Protein AF-A0A1X7AF45-F1 (afdb_monomer_lite)

InterPro domains:
  IPR018994 Protein of unknown function DUF2002 [PF09400] (12-115)

Radius of gyration: 30.21 Å; chains: 1; bounding box: 49×92×84 Å

Secondary structure (DSSP, 8-state):
--HHHHHHHHHHTTPEEEEE-SSEEEEESSTTSPP-EEEESS--SGGGSEEE-GGGTTTHHHHTTSTTEEEP-S--EE-GGGTTSPEEE-TTS-EEEE-EEEEE-SHHHHHHHHHHHHS----TT--------------PPP------------------------------------------------------

Organism: NCBI:txid1960125

Foldseek 3Di:
DALVVLVVLCVVVVWDFADDDPFWTFTDNDNPDFGQKIAGNPDPDLFFRIWGACVCVVCVVVLVVQPQKHFHDPDDFDACRPVRHDWDADPVRDTTGGTGGIGGRDSVSVVVNVVSVPDDPPPPDPPVPPPPPDPDPDDDDDDDDDDDDDDDDDDDDDDDDDDDDDDDDDDDDDDDDDDDDDDDDDDDDDDDDDDD

Sequence (196 aa):
MKYGEIELALGQEGLFELSRTKKAIGYGFSKDGAVSLYINTETRSDKNTLILHPRFESVKARLLSIDGIIPGTAPQRFSSNYGQFPKGETPAGKENYFGLPFGVEHRAALDDLLDILSTPTSESQSRPVKPTKKAAVNVEPPITPQTRQSITSSVEFSPQTSVQESSSVQTPASKGFVVAVGVVCTLAAVLVMNWL

pLDDT: mean 74.51, std 21.4, range [39.38, 97.69]

Structure (mmCIF, N/CA/C/O backbone):
data_AF-A0A1X7AF45-F1
#
_entry.id   AF-A0A1X7AF45-F1
#
loop_
_atom_site.group_PDB
_atom_site.id
_atom_site.type_symbol
_atom_site.label_atom_id
_atom_site.label_alt_id
_atom_site.label_comp_id
_atom_site.label_asym_id
_atom_site.label_entity_id
_atom_site.label_seq_id
_atom_site.pdbx_PDB_ins_code
_atom_site.Cartn_x
_atom_site.Cartn_y
_atom_site.Cartn_z
_atom_site.occupancy
_atom_site.B_iso_or_equiv
_atom_site.auth_seq_id
_atom_site.auth_comp_id
_atom_site.auth_asym_id
_atom_site.auth_atom_id
_atom_site.pdbx_PDB_model_num
ATOM 1 N N . MET A 1 1 ? -8.808 -5.698 -7.074 1.00 89.19 1 MET A N 1
ATOM 2 C CA . MET A 1 1 ? -9.119 -4.252 -7.123 1.00 89.19 1 MET A CA 1
ATOM 3 C C . MET A 1 1 ? -8.141 -3.503 -8.010 1.00 89.19 1 MET A C 1
ATOM 5 O O . MET A 1 1 ? -6.941 -3.771 -7.971 1.00 89.19 1 MET A O 1
ATOM 9 N N . LYS A 1 2 ? -8.646 -2.543 -8.790 1.00 90.38 2 LYS A N 1
ATOM 10 C CA . LYS A 1 2 ? -7.809 -1.637 -9.599 1.00 90.38 2 LYS A CA 1
ATOM 11 C C . LYS A 1 2 ? -7.232 -0.515 -8.732 1.00 90.38 2 LYS A C 1
ATOM 13 O O . LYS A 1 2 ? -7.807 -0.166 -7.705 1.00 90.38 2 LYS A O 1
ATOM 18 N N . TYR A 1 3 ? -6.137 0.108 -9.178 1.00 89.94 3 TYR A N 1
ATOM 19 C CA . TYR A 1 3 ? -5.462 1.158 -8.400 1.00 89.94 3 TYR A CA 1
ATOM 20 C C . TYR A 1 3 ? -6.396 2.320 -8.011 1.00 89.94 3 TYR A C 1
ATOM 22 O O . TYR A 1 3 ? -6.324 2.786 -6.882 1.00 89.94 3 TYR A O 1
ATOM 30 N N . GLY A 1 4 ? -7.301 2.748 -8.903 1.00 92.44 4 GLY A N 1
ATOM 31 C CA . GLY A 1 4 ? -8.219 3.862 -8.628 1.00 92.44 4 GLY A CA 1
ATOM 32 C C . GLY A 1 4 ? -9.249 3.551 -7.538 1.00 92.44 4 GLY A C 1
ATOM 33 O O . GLY A 1 4 ? -9.644 4.440 -6.793 1.00 92.44 4 GLY A O 1
ATOM 34 N N . GLU A 1 5 ? -9.645 2.283 -7.401 1.00 93.81 5 GLU A N 1
ATOM 35 C CA . GLU A 1 5 ? -10.537 1.839 -6.323 1.00 93.81 5 GLU A CA 1
ATOM 36 C C . GLU A 1 5 ? -9.802 1.843 -4.982 1.00 93.81 5 GLU A C 1
ATOM 38 O O . GLU A 1 5 ? -10.366 2.268 -3.979 1.00 93.81 5 GLU A O 1
ATOM 43 N N . ILE A 1 6 ? -8.535 1.411 -4.975 1.00 95.19 6 ILE A N 1
ATOM 44 C CA . ILE A 1 6 ? -7.683 1.423 -3.781 1.00 95.19 6 ILE A CA 1
ATOM 45 C C . ILE A 1 6 ? -7.402 2.868 -3.355 1.00 95.19 6 ILE A C 1
ATOM 47 O O . ILE A 1 6 ? -7.567 3.194 -2.191 1.00 95.19 6 ILE A O 1
ATOM 51 N N . GLU A 1 7 ? -7.035 3.756 -4.279 1.00 95.56 7 GLU A N 1
ATOM 52 C CA . GLU A 1 7 ? -6.795 5.180 -3.997 1.00 95.56 7 GLU A CA 1
ATOM 53 C C . GLU A 1 7 ? -8.014 5.857 -3.355 1.00 95.56 7 GLU A C 1
ATOM 55 O O . GLU A 1 7 ? -7.877 6.525 -2.328 1.00 95.56 7 GLU A O 1
ATOM 60 N N . LEU A 1 8 ? -9.211 5.635 -3.912 1.00 95.88 8 LEU A N 1
ATOM 61 C CA . LEU A 1 8 ? -10.456 6.151 -3.342 1.00 9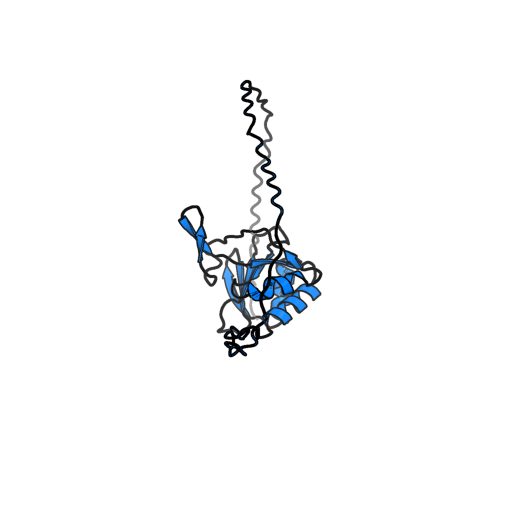5.88 8 LEU A CA 1
ATOM 62 C C . LEU A 1 8 ? -10.708 5.592 -1.936 1.00 95.88 8 LEU A C 1
ATOM 64 O O . LEU A 1 8 ? -11.049 6.338 -1.019 1.00 95.88 8 LEU A O 1
ATOM 68 N N . ALA A 1 9 ? -10.518 4.285 -1.774 1.00 95.94 9 ALA A N 1
ATOM 69 C CA . ALA A 1 9 ? -10.689 3.574 -0.520 1.00 95.94 9 ALA A CA 1
ATOM 70 C C . ALA A 1 9 ? -9.750 4.087 0.585 1.00 95.94 9 ALA A C 1
ATOM 72 O O . ALA A 1 9 ? -10.203 4.398 1.683 1.00 95.94 9 ALA A O 1
ATOM 73 N N . LEU A 1 10 ? -8.459 4.266 0.292 1.00 95.88 10 LEU A N 1
ATOM 74 C CA . LEU A 1 10 ? -7.493 4.792 1.261 1.00 95.88 10 LEU A CA 1
ATOM 75 C C . LEU A 1 10 ? -7.849 6.208 1.729 1.00 95.88 10 LEU A C 1
ATOM 77 O O . LEU A 1 10 ? -7.690 6.521 2.908 1.00 95.88 10 LEU A O 1
ATOM 81 N N . GLY A 1 11 ? -8.350 7.053 0.822 1.00 93.81 11 GLY A N 1
ATOM 82 C CA . GLY A 1 11 ? -8.816 8.395 1.173 1.00 93.81 11 GLY A CA 1
ATOM 83 C C . GLY A 1 11 ? -10.033 8.379 2.104 1.00 93.81 11 GLY A C 1
ATOM 84 O O . GLY A 1 11 ? -10.131 9.222 2.993 1.00 93.81 11 GLY A O 1
ATOM 85 N N . GLN A 1 12 ? -10.935 7.406 1.941 1.00 94.88 12 GLN A N 1
ATOM 86 C CA . GLN A 1 12 ? -12.089 7.211 2.829 1.00 94.88 12 GLN A CA 1
ATOM 87 C C . GLN A 1 12 ? -11.680 6.711 4.221 1.00 94.88 12 GLN A C 1
ATOM 89 O O . GLN A 1 12 ? -12.255 7.164 5.206 1.00 94.88 12 GLN A O 1
ATOM 94 N N . GLU A 1 13 ? -10.651 5.862 4.308 1.00 93.94 13 GLU A N 1
ATOM 95 C CA . GLU A 1 13 ? -10.079 5.389 5.583 1.00 93.94 13 GLU A CA 1
ATOM 96 C C . GLU A 1 13 ? -9.213 6.442 6.297 1.00 93.94 13 GLU A C 1
ATOM 98 O O . GLU A 1 13 ? -8.591 6.169 7.323 1.00 93.94 13 GLU A O 1
ATOM 103 N N . GLY A 1 14 ? -9.140 7.664 5.760 1.00 93.50 14 GLY A N 1
ATOM 104 C CA . GLY A 1 14 ? -8.408 8.766 6.378 1.00 93.50 14 GLY A CA 1
ATOM 105 C C . GLY A 1 14 ? -6.888 8.672 6.240 1.00 93.50 14 GLY A C 1
ATOM 106 O O . GLY A 1 14 ? -6.175 9.383 6.950 1.00 93.50 14 GLY A O 1
ATOM 107 N N . LEU A 1 15 ? -6.367 7.839 5.330 1.00 96.25 15 LEU A N 1
ATOM 108 C CA . LEU A 1 15 ? -4.947 7.873 4.989 1.00 96.25 15 LEU A CA 1
ATOM 109 C C . LEU A 1 15 ? -4.641 9.120 4.155 1.00 96.25 15 LEU A C 1
ATOM 111 O O . LEU A 1 15 ? -5.381 9.505 3.249 1.00 96.25 15 LEU A O 1
ATOM 115 N N . PHE A 1 16 ? -3.496 9.731 4.436 1.00 96.62 16 PHE A N 1
ATOM 116 C CA . PHE A 1 16 ? -3.034 10.932 3.757 1.00 96.62 16 PHE A CA 1
ATOM 117 C C . PHE A 1 16 ? -2.072 10.569 2.635 1.00 96.62 16 PHE A C 1
ATOM 119 O O . PHE A 1 16 ? -1.136 9.795 2.838 1.00 96.62 16 PHE A O 1
ATOM 126 N N . GLU A 1 17 ? -2.275 11.160 1.462 1.00 96.88 17 GLU A N 1
ATOM 127 C CA . GLU A 1 17 ? -1.285 11.141 0.392 1.00 96.88 17 GLU A CA 1
ATOM 128 C C . GLU A 1 17 ? -0.089 12.012 0.793 1.00 96.88 17 GLU A C 1
ATOM 130 O O . GLU A 1 17 ? -0.229 13.209 1.033 1.00 96.88 17 GLU A O 1
ATOM 135 N N . LEU A 1 18 ? 1.093 11.402 0.860 1.00 95.62 18 LEU A N 1
ATOM 136 C CA . LEU A 1 18 ? 2.335 12.058 1.280 1.00 95.62 18 LEU A CA 1
ATOM 137 C C . LEU A 1 18 ? 3.315 12.258 0.123 1.00 95.62 18 LEU A C 1
ATOM 139 O O . LEU A 1 18 ? 4.233 13.070 0.203 1.00 95.62 18 LEU A O 1
ATOM 143 N N . SER A 1 19 ? 3.170 11.479 -0.949 1.00 94.50 19 SER A N 1
ATOM 144 C CA . SER A 1 19 ? 3.998 11.617 -2.144 1.00 94.50 19 SER A CA 1
ATOM 145 C C . SER A 1 19 ? 3.269 11.088 -3.369 1.00 94.50 19 SER A C 1
ATOM 147 O O . SER A 1 19 ? 2.563 10.086 -3.292 1.00 94.50 19 SER A O 1
ATOM 149 N N . ARG A 1 20 ? 3.489 11.720 -4.522 1.00 94.75 20 ARG A N 1
ATOM 150 C CA . ARG A 1 20 ? 2.960 11.259 -5.805 1.00 94.75 20 ARG A CA 1
ATOM 151 C C . ARG A 1 20 ? 4.020 11.376 -6.879 1.00 94.75 20 ARG A C 1
ATOM 153 O O . ARG A 1 20 ? 4.673 12.402 -7.042 1.00 94.75 20 ARG A O 1
ATOM 160 N N . THR A 1 21 ? 4.169 10.302 -7.632 1.00 92.62 21 THR A N 1
ATOM 161 C CA . THR A 1 21 ? 5.000 10.229 -8.829 1.00 92.62 21 THR A CA 1
ATOM 162 C C . THR A 1 21 ? 4.161 9.660 -9.967 1.00 92.62 21 THR A C 1
ATOM 164 O O . THR A 1 21 ? 3.048 9.179 -9.760 1.00 92.62 21 THR A O 1
ATOM 167 N N . LYS A 1 22 ? 4.711 9.639 -11.184 1.00 90.94 22 LYS A N 1
ATOM 168 C CA . LYS A 1 22 ? 4.054 8.971 -12.317 1.00 90.94 22 LYS A CA 1
ATOM 169 C C . LYS A 1 22 ? 3.817 7.473 -12.065 1.00 90.94 22 LYS A C 1
ATOM 171 O O . LYS A 1 22 ? 2.919 6.899 -12.675 1.00 90.94 22 LYS A O 1
ATOM 176 N N . LYS A 1 23 ? 4.635 6.853 -11.204 1.00 91.06 23 LYS A N 1
ATOM 177 C CA . LYS A 1 23 ? 4.730 5.393 -11.048 1.00 91.06 23 LYS A CA 1
ATOM 178 C C . LYS A 1 23 ? 4.217 4.860 -9.712 1.00 91.06 23 LYS A C 1
ATOM 180 O O . LYS A 1 23 ? 4.027 3.655 -9.564 1.00 91.06 23 LYS A O 1
ATOM 185 N N . ALA A 1 24 ? 4.069 5.739 -8.729 1.00 93.50 24 ALA A N 1
ATOM 186 C CA . ALA A 1 24 ? 3.696 5.369 -7.378 1.00 93.50 24 ALA A CA 1
ATOM 187 C C . ALA A 1 24 ? 3.043 6.538 -6.639 1.00 93.50 24 ALA A C 1
ATOM 189 O O . ALA A 1 24 ? 3.457 7.689 -6.814 1.00 93.50 24 ALA A O 1
ATOM 190 N N . ILE A 1 25 ? 2.081 6.222 -5.776 1.00 96.06 25 ILE A N 1
ATOM 191 C CA . ILE A 1 25 ? 1.438 7.164 -4.852 1.00 96.06 25 ILE A CA 1
ATOM 192 C C . ILE A 1 25 ? 1.658 6.639 -3.434 1.00 96.06 25 ILE A C 1
ATOM 194 O O . ILE A 1 25 ? 1.293 5.505 -3.141 1.00 96.06 25 ILE A O 1
ATOM 198 N N . GLY A 1 26 ? 2.315 7.416 -2.579 1.00 96.50 26 GLY A N 1
ATOM 199 C CA . GLY A 1 26 ? 2.647 7.037 -1.209 1.00 96.50 26 GLY A CA 1
ATOM 200 C C . GLY A 1 26 ? 1.643 7.587 -0.207 1.00 96.50 26 GLY A C 1
ATOM 201 O O . GLY A 1 26 ? 1.355 8.783 -0.227 1.00 96.50 26 GLY A O 1
ATOM 202 N N . TYR A 1 27 ? 1.179 6.728 0.699 1.00 97.50 27 TYR A N 1
ATOM 203 C CA . TYR A 1 27 ? 0.217 7.060 1.747 1.00 97.50 27 TYR A CA 1
ATOM 204 C C . TYR A 1 27 ? 0.785 6.821 3.145 1.00 97.50 27 TYR A C 1
ATOM 206 O O . TYR A 1 27 ? 1.606 5.922 3.361 1.00 97.50 27 TYR A O 1
ATOM 214 N N . GLY A 1 28 ? 0.308 7.596 4.114 1.00 96.44 28 GLY A N 1
ATOM 215 C CA . GLY A 1 28 ? 0.591 7.404 5.532 1.00 96.44 28 GLY A CA 1
ATOM 216 C C . GLY A 1 28 ? -0.628 7.666 6.412 1.00 96.44 28 GLY A C 1
ATOM 217 O O . GLY A 1 28 ? -1.592 8.301 6.000 1.00 96.44 28 GLY A O 1
ATOM 218 N N . PHE A 1 29 ? -0.565 7.183 7.651 1.00 94.88 29 PHE A N 1
ATOM 219 C CA . PHE A 1 29 ? -1.631 7.351 8.649 1.00 94.88 29 PHE A CA 1
ATOM 220 C C . PHE A 1 29 ? -1.674 8.756 9.281 1.00 94.88 29 PHE A C 1
ATOM 222 O O . PHE A 1 29 ? -2.572 9.063 10.055 1.00 94.88 29 PHE A O 1
ATOM 229 N N . SER A 1 30 ? -0.695 9.613 8.983 1.00 94.25 30 SER A N 1
ATOM 230 C CA . SER A 1 30 ? -0.626 10.997 9.459 1.00 94.25 30 SER A CA 1
ATOM 231 C C . SER A 1 30 ? -0.019 11.886 8.378 1.00 94.25 30 SER A C 1
ATOM 233 O O . SER A 1 30 ? 0.855 11.426 7.642 1.00 94.25 30 SER A O 1
ATOM 235 N N . LYS A 1 31 ? -0.455 13.150 8.307 1.00 93.12 31 LYS A N 1
ATOM 236 C CA . LYS A 1 31 ? 0.020 14.151 7.332 1.00 93.12 31 LYS A CA 1
ATOM 237 C C . LYS A 1 31 ? 1.520 14.423 7.427 1.00 93.12 31 LYS A C 1
ATOM 239 O O . LYS A 1 31 ? 2.162 14.624 6.406 1.00 93.12 31 LYS A O 1
ATOM 244 N N . ASP A 1 32 ? 2.061 14.375 8.639 1.00 91.69 32 ASP A N 1
ATOM 245 C CA . ASP A 1 32 ? 3.489 14.586 8.913 1.00 91.69 32 ASP A CA 1
ATOM 246 C C . ASP A 1 32 ? 4.231 13.255 9.135 1.00 91.69 32 ASP A C 1
ATOM 248 O O . ASP A 1 32 ? 5.374 13.218 9.591 1.00 91.69 32 ASP A O 1
ATOM 252 N N . GLY A 1 33 ? 3.549 12.134 8.879 1.00 90.31 33 GLY A N 1
ATOM 253 C CA . GLY A 1 33 ? 4.074 10.795 9.096 1.00 90.31 33 GLY A CA 1
ATOM 254 C C . GLY A 1 33 ? 5.011 10.323 7.986 1.00 90.31 33 GLY A C 1
ATOM 255 O O . GLY A 1 33 ? 5.168 10.945 6.940 1.00 90.31 33 GLY A O 1
ATOM 256 N N . ALA A 1 34 ? 5.612 9.155 8.205 1.00 92.00 34 ALA A N 1
ATOM 257 C CA . ALA A 1 34 ? 6.328 8.440 7.155 1.00 92.00 34 ALA A CA 1
ATOM 258 C C . ALA A 1 34 ? 5.350 7.698 6.231 1.00 92.00 34 ALA A C 1
ATOM 260 O O . ALA A 1 34 ? 4.321 7.172 6.684 1.00 92.00 34 ALA A O 1
ATOM 261 N N . VAL A 1 35 ? 5.715 7.574 4.950 1.00 93.50 35 VAL A N 1
ATOM 262 C CA . VAL A 1 35 ? 4.986 6.713 4.015 1.00 93.50 35 VAL A CA 1
ATOM 263 C C . VAL A 1 35 ? 4.981 5.282 4.541 1.00 93.50 35 VAL A C 1
ATOM 265 O O . VAL A 1 35 ? 6.011 4.657 4.790 1.00 93.50 35 VAL A O 1
ATOM 268 N N . SER A 1 36 ? 3.771 4.773 4.730 1.00 94.94 36 SER A N 1
ATOM 269 C CA . SER A 1 36 ? 3.502 3.443 5.267 1.00 94.94 36 SER A CA 1
ATOM 270 C C . SER A 1 36 ? 3.263 2.438 4.143 1.00 94.94 36 SER A C 1
ATOM 272 O O . SER A 1 36 ? 3.594 1.261 4.282 1.00 94.94 36 SER A O 1
ATOM 274 N N . LEU A 1 37 ? 2.730 2.902 3.015 1.00 95.81 37 LEU A N 1
ATOM 275 C CA . LEU A 1 37 ? 2.485 2.083 1.839 1.00 95.81 37 LEU A CA 1
ATOM 276 C C . LEU A 1 37 ? 2.545 2.917 0.560 1.00 95.81 37 LEU A C 1
ATOM 278 O O . LEU A 1 37 ? 2.358 4.131 0.587 1.00 95.81 37 LEU A O 1
ATOM 282 N N . TYR A 1 38 ? 2.764 2.246 -0.561 1.00 95.94 38 TYR A N 1
ATOM 283 C CA . TYR A 1 38 ? 2.666 2.806 -1.899 1.00 95.94 38 TYR A CA 1
ATOM 284 C C . TYR A 1 38 ? 1.620 2.048 -2.715 1.00 95.94 38 TYR A C 1
ATOM 286 O O . TYR A 1 38 ? 1.555 0.822 -2.663 1.00 95.94 38 TYR A O 1
ATOM 294 N N . ILE A 1 39 ? 0.857 2.769 -3.529 1.00 95.25 39 ILE A N 1
ATOM 295 C CA . ILE A 1 39 ? 0.114 2.204 -4.655 1.00 95.25 39 ILE A CA 1
ATOM 296 C C . ILE A 1 39 ? 1.028 2.249 -5.878 1.00 95.25 39 ILE A C 1
ATOM 298 O O . ILE A 1 39 ? 1.515 3.321 -6.239 1.00 95.25 39 ILE A O 1
ATOM 302 N N . ASN A 1 40 ? 1.251 1.112 -6.530 1.00 93.25 40 ASN A N 1
ATOM 303 C CA . ASN A 1 40 ? 1.968 1.036 -7.800 1.00 93.25 40 ASN A CA 1
ATOM 304 C C . ASN A 1 40 ? 1.004 1.343 -8.954 1.00 93.25 40 ASN A C 1
ATOM 306 O O . ASN A 1 40 ? 0.086 0.571 -9.220 1.00 93.25 40 ASN A O 1
ATOM 310 N N . THR A 1 41 ? 1.214 2.452 -9.662 1.00 92.12 41 THR A N 1
ATOM 311 C CA . THR A 1 41 ? 0.323 2.884 -10.754 1.00 92.12 41 THR A CA 1
ATOM 312 C C . THR A 1 41 ? 0.694 2.278 -12.109 1.00 92.12 41 THR A C 1
ATOM 314 O O . THR A 1 41 ? -0.088 2.363 -13.053 1.00 92.12 41 THR A O 1
ATOM 317 N N . GLU A 1 42 ? 1.876 1.662 -12.236 1.00 88.19 42 GLU A N 1
ATOM 318 C CA . GLU A 1 42 ? 2.334 1.057 -13.496 1.00 88.19 42 GLU A CA 1
ATOM 319 C C . GLU A 1 42 ? 1.973 -0.423 -13.624 1.00 88.19 42 GLU A C 1
ATOM 321 O O . GLU A 1 42 ? 2.033 -0.980 -14.726 1.00 88.19 42 GLU A O 1
ATOM 326 N N . THR A 1 43 ? 1.641 -1.091 -12.516 1.00 82.56 43 THR A N 1
ATOM 327 C CA . THR A 1 43 ? 1.361 -2.524 -12.568 1.00 82.56 43 THR A CA 1
ATOM 328 C C . THR A 1 43 ? 0.070 -2.792 -13.336 1.00 82.56 43 THR A C 1
ATOM 330 O O . THR A 1 43 ? -0.986 -2.231 -13.060 1.00 82.56 43 THR A O 1
ATOM 333 N N . ARG A 1 44 ? 0.157 -3.704 -14.305 1.00 80.88 44 ARG A N 1
ATOM 334 C CA . ARG A 1 44 ? -1.017 -4.348 -14.916 1.00 80.88 44 ARG A CA 1
ATOM 335 C C . ARG A 1 44 ? -1.452 -5.595 -14.150 1.00 80.88 44 ARG A C 1
ATOM 337 O O . ARG A 1 44 ? -2.433 -6.223 -14.521 1.00 80.88 44 ARG A O 1
ATOM 344 N N . SER A 1 45 ? -0.663 -5.991 -13.152 1.00 82.31 45 SER A N 1
ATOM 345 C CA . SER A 1 45 ? -0.908 -7.159 -12.321 1.00 82.31 45 SER A CA 1
ATOM 346 C C . SER A 1 45 ? -1.509 -6.719 -11.002 1.00 82.31 45 SER A C 1
ATOM 348 O O . SER A 1 45 ? -0.881 -5.954 -10.264 1.00 82.31 45 SER A O 1
ATOM 350 N N . ASP A 1 46 ? -2.664 -7.289 -10.686 1.00 84.94 46 ASP A N 1
ATOM 351 C CA . ASP A 1 46 ? -3.378 -7.044 -9.436 1.00 84.94 46 ASP A CA 1
ATOM 352 C C . ASP A 1 46 ? -2.574 -7.490 -8.207 1.00 84.94 46 ASP A C 1
ATOM 354 O O . ASP A 1 46 ? -2.829 -7.024 -7.105 1.00 84.94 46 ASP A O 1
ATOM 358 N N . LYS A 1 47 ? -1.566 -8.357 -8.391 1.00 87.69 47 LYS A N 1
ATOM 359 C CA . LYS A 1 47 ? -0.757 -8.951 -7.311 1.00 87.69 47 LYS A CA 1
ATOM 360 C C . LYS A 1 47 ? 0.256 -7.996 -6.684 1.00 87.69 47 LYS A C 1
ATOM 362 O O . LYS A 1 47 ? 0.835 -8.317 -5.657 1.00 87.69 47 LYS A O 1
ATOM 367 N N . ASN A 1 48 ? 0.539 -6.875 -7.339 1.00 90.56 48 ASN A N 1
ATOM 368 C CA . ASN A 1 48 ? 1.609 -5.958 -6.940 1.00 90.56 48 ASN A CA 1
ATOM 369 C C . ASN A 1 48 ? 1.125 -4.504 -6.919 1.00 90.56 48 ASN A C 1
ATOM 371 O O . ASN A 1 48 ? 1.907 -3.578 -7.149 1.00 90.56 48 ASN A O 1
ATOM 375 N N . THR A 1 49 ? -0.181 -4.317 -6.730 1.00 93.62 49 THR A N 1
ATOM 376 C CA . THR A 1 49 ? -0.817 -2.998 -6.729 1.00 93.62 49 THR A CA 1
ATOM 377 C C . THR A 1 49 ? -0.516 -2.243 -5.444 1.00 93.62 49 THR A C 1
ATOM 379 O O . THR A 1 49 ? -0.341 -1.029 -5.489 1.00 93.62 49 THR A O 1
ATOM 382 N N . LEU A 1 50 ? -0.391 -2.951 -4.319 1.00 94.75 50 LEU A N 1
ATOM 383 C CA . LEU A 1 50 ? -0.103 -2.372 -3.014 1.00 94.75 50 LEU A CA 1
ATOM 384 C C . LEU A 1 50 ? 1.281 -2.815 -2.538 1.00 94.75 50 LEU A C 1
ATOM 386 O O . LEU A 1 50 ? 1.568 -4.005 -2.467 1.00 94.75 50 LEU A O 1
ATOM 390 N N . ILE A 1 51 ? 2.149 -1.867 -2.203 1.00 94.56 51 ILE A N 1
ATOM 391 C CA . ILE A 1 51 ? 3.485 -2.143 -1.678 1.00 94.56 51 ILE A CA 1
ATOM 392 C C . ILE A 1 51 ? 3.579 -1.585 -0.260 1.00 94.56 51 ILE A C 1
ATOM 394 O O . ILE A 1 51 ? 3.568 -0.372 -0.064 1.00 94.56 51 ILE A O 1
ATOM 398 N N . LEU A 1 52 ? 3.702 -2.453 0.739 1.00 95.12 52 LEU A N 1
ATOM 399 C CA . LEU A 1 52 ? 3.810 -2.043 2.138 1.00 95.12 52 LEU A CA 1
ATOM 400 C C . LEU A 1 52 ? 5.261 -1.795 2.548 1.00 95.12 52 LEU A C 1
ATOM 402 O O . LEU A 1 52 ? 6.195 -2.419 2.032 1.00 95.12 52 LEU A O 1
ATOM 406 N N . HIS A 1 53 ? 5.445 -0.896 3.513 1.00 94.19 53 HIS A N 1
ATOM 407 C CA . HIS A 1 53 ? 6.754 -0.622 4.090 1.00 94.19 53 HIS A CA 1
ATOM 408 C C . HIS A 1 53 ? 7.314 -1.883 4.784 1.00 94.19 53 HIS A C 1
ATOM 410 O O . HIS A 1 53 ? 6.587 -2.515 5.555 1.00 94.19 53 HIS A O 1
ATOM 416 N N . PRO A 1 54 ? 8.610 -2.229 4.621 1.00 92.25 54 PRO A N 1
ATOM 417 C CA . PRO A 1 54 ? 9.220 -3.425 5.228 1.00 92.25 54 PRO A CA 1
ATOM 418 C C . PRO A 1 54 ? 9.116 -3.542 6.751 1.00 92.25 54 PRO A C 1
ATOM 420 O O . PRO A 1 54 ? 9.273 -4.623 7.307 1.00 92.25 54 PRO A O 1
ATOM 423 N N . ARG A 1 55 ? 8.806 -2.441 7.440 1.00 92.50 55 ARG A N 1
ATOM 424 C CA . ARG A 1 55 ? 8.519 -2.436 8.888 1.00 92.50 55 ARG A CA 1
ATOM 425 C C . ARG A 1 55 ? 7.354 -3.356 9.272 1.00 92.50 55 ARG A C 1
ATOM 427 O O . ARG A 1 55 ? 7.248 -3.734 10.428 1.00 92.50 55 ARG A O 1
ATOM 434 N N . PHE A 1 56 ? 6.491 -3.687 8.313 1.00 93.19 56 PHE A N 1
ATOM 435 C CA . PHE A 1 56 ? 5.346 -4.570 8.495 1.00 93.19 56 PHE A CA 1
ATOM 436 C C . PHE A 1 56 ? 5.663 -6.045 8.188 1.00 93.19 56 PHE A C 1
ATOM 438 O O . PHE A 1 56 ? 4.748 -6.860 8.115 1.00 93.19 56 PHE A O 1
ATOM 445 N N . GLU A 1 57 ? 6.939 -6.422 8.021 1.00 92.06 57 GLU A N 1
ATOM 446 C CA . GLU A 1 57 ? 7.317 -7.821 7.753 1.00 92.06 57 GLU A CA 1
ATOM 447 C C . GLU A 1 57 ? 6.892 -8.761 8.891 1.00 92.06 57 GLU A C 1
ATOM 449 O O . GLU A 1 57 ? 6.489 -9.888 8.621 1.00 92.06 57 GLU A O 1
ATOM 454 N N . SER A 1 58 ? 6.896 -8.301 10.149 1.00 92.62 58 SER A N 1
ATOM 455 C CA . SER A 1 58 ? 6.450 -9.110 11.296 1.00 92.62 58 SER A CA 1
ATOM 456 C C . SER A 1 58 ? 4.971 -9.496 11.213 1.00 92.62 58 SER A C 1
ATOM 458 O O . SER A 1 58 ? 4.606 -10.625 11.526 1.00 92.62 58 SER A O 1
ATOM 460 N N . VAL A 1 59 ? 4.114 -8.594 10.724 1.00 94.75 59 VAL A N 1
ATOM 461 C CA . VAL A 1 59 ? 2.667 -8.840 10.594 1.00 94.75 59 VAL A CA 1
ATOM 462 C C . VAL A 1 59 ? 2.286 -9.486 9.264 1.00 94.75 59 VAL A C 1
ATOM 464 O O . VAL A 1 59 ? 1.121 -9.807 9.049 1.00 94.75 59 VAL A O 1
ATOM 467 N N . LYS A 1 60 ? 3.246 -9.734 8.369 1.00 93.81 60 LYS A N 1
ATOM 468 C CA . LYS A 1 60 ? 3.002 -10.287 7.030 1.00 93.81 60 LYS A CA 1
ATOM 469 C C . LYS A 1 60 ? 2.229 -11.600 7.039 1.00 93.81 60 LYS A C 1
ATOM 471 O O . LYS A 1 60 ? 1.332 -11.769 6.223 1.00 93.81 60 LYS A O 1
ATOM 476 N N . ALA A 1 61 ? 2.544 -12.516 7.955 1.00 94.75 61 ALA A N 1
ATOM 477 C CA . ALA A 1 61 ? 1.816 -13.780 8.066 1.00 94.75 61 ALA A CA 1
ATOM 478 C C . ALA A 1 61 ? 0.331 -13.552 8.400 1.00 94.75 61 ALA A C 1
ATOM 480 O O . ALA A 1 61 ? -0.536 -14.208 7.832 1.00 94.75 61 ALA A O 1
ATOM 481 N N . ARG A 1 62 ? 0.040 -12.571 9.264 1.00 95.75 62 ARG A N 1
ATOM 482 C CA . ARG A 1 62 ? -1.326 -12.163 9.608 1.00 95.75 62 ARG A CA 1
ATOM 483 C C . ARG A 1 62 ? -2.018 -11.489 8.421 1.00 95.75 62 ARG A C 1
ATOM 485 O O . ARG A 1 62 ? -3.163 -11.810 8.139 1.00 95.75 62 ARG A O 1
ATOM 492 N N . LEU A 1 63 ? -1.316 -10.636 7.676 1.00 95.69 63 LEU A N 1
ATOM 493 C CA . LEU A 1 63 ? -1.851 -10.024 6.453 1.00 95.69 63 LEU A CA 1
ATOM 494 C C . LEU A 1 63 ? -2.224 -11.069 5.392 1.00 95.69 63 LEU A C 1
ATOM 496 O O . LEU A 1 63 ? -3.273 -10.968 4.774 1.00 95.69 63 LEU A O 1
ATOM 500 N N . LEU A 1 64 ? -1.394 -12.101 5.215 1.00 96.19 64 LEU A N 1
ATOM 501 C CA . LEU A 1 64 ? -1.656 -13.196 4.273 1.00 96.19 64 LEU A CA 1
ATOM 502 C C . LEU A 1 64 ? -2.775 -14.146 4.721 1.00 96.19 64 LEU A C 1
ATOM 504 O O . LEU A 1 64 ? -3.199 -14.983 3.931 1.00 96.19 64 LEU A O 1
ATOM 508 N N . SER A 1 65 ? -3.229 -14.048 5.973 1.00 97.12 65 SER A N 1
ATOM 509 C CA . SER A 1 65 ? -4.373 -14.824 6.468 1.00 97.12 65 SER A CA 1
ATOM 510 C C . SER A 1 65 ? -5.727 -14.174 6.170 1.00 97.12 65 SER A C 1
ATOM 512 O O . SER A 1 65 ? -6.754 -14.820 6.358 1.00 97.12 65 SER A O 1
ATOM 514 N N . ILE A 1 66 ? -5.731 -12.918 5.712 1.00 97.69 66 ILE A N 1
ATOM 515 C CA . ILE A 1 66 ? -6.943 -12.198 5.313 1.00 97.69 66 ILE A CA 1
ATOM 516 C C . ILE A 1 66 ? -7.426 -12.759 3.974 1.00 97.69 66 ILE A C 1
ATOM 518 O O . ILE A 1 66 ? -6.661 -12.824 3.006 1.00 97.69 66 ILE A O 1
ATOM 522 N N . ASP A 1 67 ? -8.703 -13.130 3.911 1.00 97.62 67 ASP A N 1
ATOM 523 C CA . ASP A 1 67 ? -9.331 -13.566 2.665 1.00 97.62 67 ASP A CA 1
ATOM 524 C C . ASP A 1 67 ? -9.354 -12.419 1.642 1.00 97.62 67 ASP A C 1
ATOM 526 O O . ASP A 1 67 ? -9.666 -11.277 1.977 1.00 97.62 67 ASP A O 1
ATOM 530 N N . GLY A 1 68 ? -8.967 -12.706 0.400 1.00 96.19 68 GLY A N 1
ATOM 531 C CA . GLY A 1 68 ? -8.830 -11.699 -0.658 1.00 96.19 68 GLY A CA 1
ATOM 532 C C . GLY A 1 68 ? -7.504 -10.922 -0.681 1.00 96.19 68 GLY A C 1
ATOM 533 O O . GLY A 1 68 ? -7.334 -10.048 -1.540 1.00 96.19 68 GLY A O 1
ATOM 534 N N . ILE A 1 69 ? -6.538 -11.224 0.198 1.00 96.69 69 ILE A N 1
ATOM 535 C CA . ILE A 1 69 ? -5.155 -10.742 0.056 1.00 96.69 69 ILE A CA 1
ATOM 536 C C . ILE A 1 69 ? -4.341 -11.716 -0.796 1.00 96.69 69 ILE A C 1
ATOM 538 O O . ILE A 1 69 ? -4.134 -12.877 -0.450 1.00 96.69 69 ILE A O 1
ATOM 542 N N . ILE A 1 70 ? -3.808 -11.215 -1.911 1.00 95.31 70 ILE A N 1
ATOM 543 C CA . ILE A 1 70 ? -2.964 -11.994 -2.816 1.00 95.31 70 ILE A CA 1
ATOM 544 C C . ILE A 1 70 ? -1.494 -11.714 -2.484 1.00 95.31 70 ILE A C 1
ATOM 546 O O . ILE A 1 70 ? -1.069 -10.556 -2.553 1.00 95.31 70 ILE A O 1
ATOM 550 N N . PRO A 1 71 ? -0.669 -12.736 -2.191 1.00 94.00 71 PRO A N 1
ATOM 551 C CA . PRO A 1 71 ? 0.765 -12.536 -2.039 1.00 94.00 71 PRO A CA 1
ATOM 552 C C . PRO A 1 71 ? 1.367 -12.013 -3.347 1.00 94.00 71 PRO A C 1
ATOM 554 O O . PRO A 1 71 ? 1.177 -12.591 -4.425 1.00 94.00 71 PRO A O 1
ATOM 557 N N . GLY A 1 72 ? 2.122 -10.920 -3.250 1.00 88.44 72 GLY A N 1
ATOM 558 C CA . GLY A 1 72 ? 2.850 -10.386 -4.388 1.00 88.44 72 GLY A CA 1
ATOM 559 C C . GLY A 1 72 ? 3.997 -11.291 -4.825 1.00 88.44 72 GLY A C 1
ATOM 560 O O . GLY A 1 72 ? 4.439 -12.203 -4.122 1.00 88.44 72 GLY A O 1
ATOM 561 N N . THR A 1 73 ? 4.493 -11.049 -6.033 1.00 82.94 73 THR A N 1
ATOM 562 C CA . THR A 1 73 ? 5.561 -11.873 -6.610 1.00 82.94 73 THR A CA 1
ATOM 563 C C . THR A 1 73 ? 6.905 -11.438 -6.029 1.00 82.94 73 THR A C 1
ATOM 565 O O . THR A 1 73 ? 7.403 -10.361 -6.345 1.00 82.94 73 THR A O 1
ATOM 568 N N . ALA A 1 74 ? 7.504 -12.254 -5.163 1.00 69.19 74 ALA A N 1
ATOM 569 C CA . ALA A 1 74 ? 8.847 -11.991 -4.653 1.00 69.19 74 ALA A CA 1
ATOM 570 C C . ALA A 1 74 ? 9.923 -12.241 -5.734 1.00 69.19 74 ALA A C 1
ATOM 572 O O . ALA A 1 74 ? 9.745 -13.133 -6.565 1.00 69.19 74 ALA A O 1
ATOM 573 N N . PRO A 1 75 ? 11.076 -11.543 -5.691 1.00 59.75 75 PRO A N 1
ATOM 574 C CA . PRO A 1 75 ? 11.367 -10.310 -4.957 1.00 59.75 75 PRO A CA 1
ATOM 575 C C . PRO A 1 75 ? 11.028 -9.067 -5.799 1.00 59.75 75 PRO A C 1
ATOM 577 O O . PRO A 1 75 ? 11.561 -8.903 -6.898 1.00 59.75 75 PRO A O 1
ATOM 580 N N . GLN A 1 76 ? 10.224 -8.137 -5.271 1.00 69.75 76 GLN A N 1
ATOM 581 C CA . GLN A 1 76 ? 10.055 -6.835 -5.917 1.00 69.75 76 GLN A CA 1
ATOM 582 C C . GLN A 1 76 ? 10.990 -5.796 -5.322 1.00 69.75 76 GLN A C 1
ATOM 584 O O . GLN A 1 76 ? 10.807 -5.255 -4.234 1.00 69.75 76 GLN A O 1
ATOM 589 N N . ARG A 1 77 ? 12.039 -5.545 -6.095 1.00 75.50 77 ARG A N 1
ATOM 590 C CA . ARG A 1 77 ? 12.888 -4.374 -5.963 1.00 75.50 77 ARG A CA 1
ATOM 591 C C . ARG A 1 77 ? 12.250 -3.280 -6.791 1.00 75.50 77 ARG A C 1
ATOM 593 O O . ARG A 1 77 ? 11.916 -3.497 -7.956 1.00 75.50 77 ARG A O 1
ATOM 600 N N . PHE A 1 78 ? 12.087 -2.120 -6.191 1.00 75.19 78 PHE A N 1
ATOM 601 C CA . PHE A 1 78 ? 11.417 -1.003 -6.812 1.00 75.19 78 PHE A CA 1
ATOM 602 C C . PHE A 1 78 ? 12.414 0.082 -7.206 1.00 75.19 78 PHE A C 1
ATOM 604 O O . PHE A 1 78 ? 13.483 0.244 -6.615 1.00 75.19 78 PHE A O 1
ATOM 611 N N . SER A 1 79 ? 12.050 0.814 -8.256 1.00 72.56 79 SER A N 1
ATOM 612 C CA . SER A 1 79 ? 12.813 1.960 -8.754 1.00 72.56 79 SER A CA 1
ATOM 613 C C . SER A 1 79 ? 12.859 3.113 -7.737 1.00 72.56 79 SER A C 1
ATOM 615 O O . SER A 1 79 ? 12.239 3.060 -6.677 1.00 72.56 79 SER A O 1
ATOM 617 N N . SER A 1 80 ? 13.546 4.202 -8.087 1.00 74.50 80 SER A N 1
ATOM 618 C CA . SER A 1 80 ? 13.717 5.412 -7.264 1.00 74.50 80 SER A CA 1
ATOM 619 C C . SER A 1 80 ? 12.428 6.103 -6.789 1.00 74.50 80 SER A C 1
ATOM 621 O O . SER A 1 80 ? 12.492 6.982 -5.937 1.00 74.50 80 SER A O 1
ATOM 623 N N . ASN A 1 81 ? 11.256 5.709 -7.293 1.00 82.69 81 ASN A N 1
ATOM 624 C CA . ASN A 1 81 ? 9.962 6.308 -6.942 1.00 82.69 81 ASN A CA 1
ATOM 625 C C . ASN A 1 81 ? 9.463 5.940 -5.536 1.00 82.69 81 ASN A C 1
ATOM 627 O O . ASN A 1 81 ? 8.500 6.525 -5.056 1.00 82.69 81 ASN A O 1
ATOM 631 N N . TYR A 1 82 ? 10.134 5.001 -4.871 1.00 85.12 82 TYR A N 1
ATOM 632 C CA . TYR A 1 82 ? 9.797 4.510 -3.534 1.00 85.12 82 TYR A CA 1
ATOM 633 C C . TYR A 1 82 ? 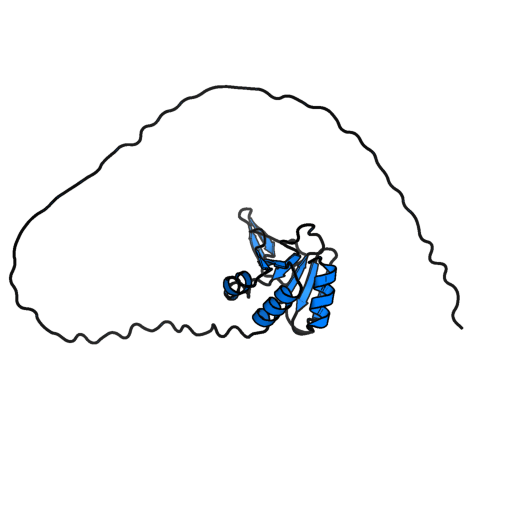10.763 5.091 -2.497 1.00 85.12 82 TYR A C 1
ATOM 635 O O . TYR A 1 82 ? 11.193 4.403 -1.580 1.00 85.12 82 TYR A O 1
ATOM 643 N N . GLY A 1 83 ? 11.144 6.361 -2.680 1.00 84.25 83 GLY A N 1
ATOM 644 C CA . GLY A 1 83 ? 12.272 7.009 -2.006 1.00 84.25 83 GLY A CA 1
ATOM 645 C C . GLY A 1 83 ? 12.255 6.971 -0.475 1.00 84.25 83 GLY A C 1
ATOM 646 O O . GLY A 1 83 ? 13.314 7.101 0.134 1.00 84.25 83 GLY A O 1
ATOM 647 N N . GLN A 1 84 ? 11.080 6.782 0.134 1.00 86.38 84 GLN A N 1
ATOM 648 C CA . GLN A 1 84 ? 10.915 6.689 1.588 1.00 86.38 84 GLN A CA 1
ATOM 649 C C . GLN A 1 84 ? 11.050 5.266 2.145 1.00 86.38 84 GLN A C 1
ATOM 651 O O . GLN A 1 84 ? 11.051 5.085 3.359 1.00 86.38 84 GLN A O 1
ATOM 656 N N . PHE A 1 85 ? 11.142 4.248 1.290 1.00 90.69 85 PHE A N 1
ATOM 657 C CA . PHE A 1 85 ? 11.399 2.879 1.727 1.00 90.69 85 PHE A CA 1
ATOM 658 C C . PHE A 1 85 ? 12.899 2.660 1.954 1.00 90.69 85 PHE A C 1
ATOM 660 O O . PHE A 1 85 ? 13.731 3.399 1.421 1.00 90.69 85 PHE A O 1
ATOM 667 N N . PRO A 1 86 ? 13.290 1.651 2.747 1.00 87.94 86 PRO A N 1
ATOM 668 C CA . PRO A 1 86 ? 14.692 1.302 2.888 1.00 87.94 86 PRO A CA 1
ATOM 669 C C . PRO A 1 86 ? 15.251 0.762 1.565 1.00 87.94 86 PRO A C 1
ATOM 671 O O . PRO A 1 86 ? 14.556 0.125 0.764 1.00 87.94 86 PRO A O 1
ATOM 674 N N . LYS A 1 87 ? 16.542 1.010 1.349 1.00 89.88 87 LYS A N 1
ATOM 675 C CA . LYS A 1 87 ? 17.302 0.417 0.250 1.00 89.88 87 LYS A CA 1
ATOM 676 C C . LYS A 1 87 ? 17.919 -0.902 0.699 1.00 89.88 87 LYS A C 1
ATOM 678 O O . LYS A 1 87 ? 18.324 -1.044 1.848 1.00 89.88 87 LYS A O 1
ATOM 683 N N . GLY A 1 88 ? 18.003 -1.852 -0.221 1.00 83.12 88 GLY A N 1
ATOM 684 C CA . GLY A 1 88 ? 18.730 -3.101 -0.042 1.00 83.12 88 GLY A CA 1
ATOM 685 C C . GLY A 1 88 ? 19.641 -3.372 -1.233 1.00 83.12 88 GLY A C 1
ATOM 686 O O . GLY A 1 88 ? 19.324 -3.016 -2.376 1.00 83.12 88 GLY A O 1
ATOM 687 N N . GLU A 1 89 ? 20.765 -4.034 -0.979 1.00 81.94 89 GLU A N 1
ATOM 688 C CA . GLU A 1 89 ? 21.701 -4.419 -2.030 1.00 81.94 89 GLU A CA 1
ATOM 689 C C . GLU A 1 89 ? 21.135 -5.546 -2.903 1.00 81.94 89 GLU A C 1
ATOM 691 O O . GLU A 1 89 ? 20.417 -6.458 -2.468 1.00 81.94 89 GLU A O 1
ATOM 696 N N . THR A 1 90 ? 21.389 -5.450 -4.204 1.00 76.94 90 THR A N 1
ATOM 697 C CA . THR A 1 90 ? 21.161 -6.548 -5.152 1.00 76.94 90 THR A CA 1
ATOM 698 C C . THR A 1 90 ? 22.328 -7.522 -5.137 1.00 76.94 90 THR A C 1
ATOM 700 O O . THR A 1 90 ? 23.449 -7.101 -4.873 1.00 76.94 90 THR A O 1
ATOM 703 N N . PRO A 1 91 ? 22.115 -8.793 -5.537 1.00 78.38 91 PRO A N 1
ATOM 704 C CA . PRO A 1 91 ? 23.222 -9.687 -5.881 1.00 78.38 91 PRO A CA 1
ATOM 705 C C . PRO A 1 91 ? 24.178 -9.076 -6.919 1.00 78.38 91 PRO A C 1
ATOM 707 O O . PRO A 1 91 ? 25.338 -9.452 -6.991 1.00 78.38 91 PRO A O 1
ATOM 710 N N . ALA A 1 92 ? 23.689 -8.115 -7.712 1.00 80.06 92 ALA A N 1
ATOM 711 C CA . ALA A 1 92 ? 24.454 -7.355 -8.694 1.00 80.06 92 ALA A CA 1
ATOM 712 C C . ALA A 1 92 ? 25.097 -6.060 -8.139 1.00 80.06 92 ALA A C 1
ATOM 714 O O . ALA A 1 92 ? 25.522 -5.220 -8.928 1.00 80.06 92 ALA A O 1
ATOM 715 N N . GLY A 1 93 ? 25.109 -5.838 -6.818 1.00 81.56 93 GLY A N 1
ATOM 716 C CA . GLY A 1 93 ? 25.752 -4.684 -6.168 1.00 81.56 93 GLY A CA 1
ATOM 717 C C . GLY A 1 93 ? 25.054 -3.327 -6.354 1.00 81.56 93 GLY A C 1
ATOM 718 O O . GLY A 1 93 ? 25.561 -2.301 -5.921 1.00 81.56 93 GLY A O 1
ATOM 719 N N . LYS A 1 94 ? 23.884 -3.285 -6.999 1.00 83.62 94 LYS A N 1
ATOM 720 C CA . LYS A 1 94 ? 23.041 -2.080 -7.097 1.00 83.62 94 LYS A CA 1
ATOM 721 C C . LYS A 1 94 ? 22.140 -1.945 -5.875 1.00 83.62 94 LYS A C 1
ATOM 723 O O . LYS A 1 94 ? 21.450 -2.908 -5.534 1.00 83.62 94 LYS A O 1
ATOM 728 N N . GLU A 1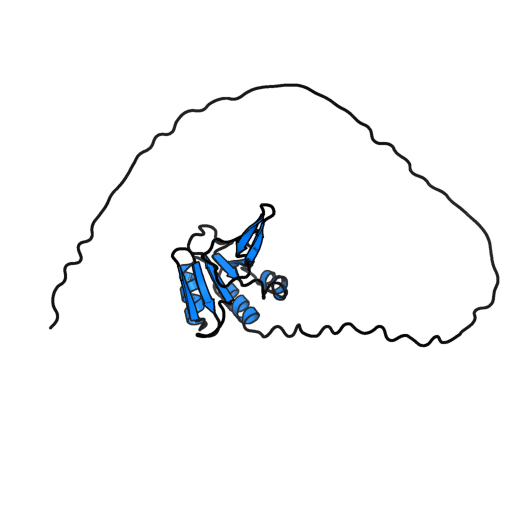 95 ? 22.072 -0.754 -5.293 1.00 84.50 95 GLU A N 1
ATOM 729 C CA . GLU A 1 95 ? 21.061 -0.411 -4.293 1.00 84.50 95 GLU A CA 1
ATOM 730 C C . GLU A 1 95 ? 19.706 -0.171 -4.962 1.00 84.50 95 GLU A C 1
ATOM 732 O O . GLU A 1 95 ? 19.593 0.634 -5.886 1.00 84.50 95 GLU A O 1
ATOM 737 N N . ASN A 1 96 ? 18.662 -0.840 -4.479 1.00 87.81 96 ASN A N 1
ATOM 738 C CA . ASN A 1 96 ? 17.286 -0.550 -4.875 1.00 87.81 96 ASN A CA 1
ATOM 739 C C . ASN A 1 96 ? 16.388 -0.486 -3.647 1.00 87.81 96 ASN A C 1
ATOM 741 O O . ASN A 1 96 ? 16.647 -1.145 -2.640 1.00 87.81 96 ASN A O 1
ATOM 745 N N . TYR A 1 97 ? 15.307 0.277 -3.760 1.00 89.62 97 TYR A N 1
ATOM 746 C CA . TYR A 1 97 ? 14.260 0.307 -2.750 1.00 89.62 97 TYR A CA 1
ATOM 747 C C . TYR A 1 97 ? 13.553 -1.048 -2.703 1.00 89.62 97 TYR A C 1
ATOM 749 O O . TYR A 1 97 ? 13.358 -1.685 -3.742 1.00 89.62 97 TYR A O 1
ATOM 757 N N . PHE A 1 98 ? 13.174 -1.508 -1.514 1.00 89.75 98 PHE A N 1
ATOM 758 C CA . PHE A 1 98 ? 12.409 -2.745 -1.367 1.00 89.75 98 PHE A CA 1
ATOM 759 C C . PHE A 1 98 ? 11.190 -2.536 -0.475 1.00 89.75 98 PHE A C 1
ATOM 761 O O . PHE A 1 98 ? 11.181 -1.697 0.422 1.00 89.75 98 PHE A O 1
ATOM 768 N N . GLY A 1 99 ? 10.146 -3.303 -0.760 1.00 91.56 99 GLY A N 1
ATOM 769 C CA . GLY A 1 99 ? 8.861 -3.250 -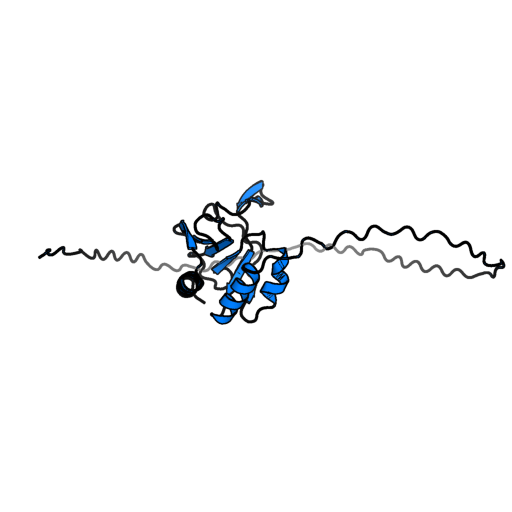0.080 1.00 91.56 99 GLY A CA 1
ATOM 770 C C . GLY A 1 99 ? 8.178 -4.607 -0.146 1.00 91.56 99 GLY A C 1
ATOM 771 O O . GLY A 1 99 ? 8.680 -5.531 -0.790 1.00 91.56 99 GLY A O 1
ATOM 772 N N . LEU A 1 100 ? 7.043 -4.725 0.530 1.00 93.19 100 LEU A N 1
ATOM 773 C CA . LEU A 1 100 ? 6.278 -5.962 0.609 1.00 93.19 100 LEU A CA 1
ATOM 774 C C . LEU A 1 100 ? 5.104 -5.879 -0.368 1.00 93.19 100 LEU A C 1
ATOM 776 O O . LEU A 1 100 ? 4.181 -5.105 -0.112 1.00 93.19 100 LEU A O 1
ATOM 780 N N . PRO A 1 101 ? 5.142 -6.596 -1.502 1.00 94.25 101 PRO A N 1
ATOM 781 C CA . PRO A 1 101 ? 4.092 -6.503 -2.499 1.00 94.25 101 PRO A CA 1
ATOM 782 C C . PRO A 1 101 ? 2.876 -7.347 -2.116 1.00 94.25 101 PRO A C 1
ATOM 784 O O . PRO A 1 101 ? 3.008 -8.501 -1.704 1.00 94.25 101 PRO A O 1
ATOM 787 N N . PHE A 1 102 ? 1.699 -6.771 -2.325 1.00 94.75 102 PHE A N 1
ATOM 788 C CA . PHE A 1 102 ? 0.405 -7.404 -2.139 1.00 94.75 102 PHE A CA 1
ATOM 789 C C . PHE A 1 102 ? -0.560 -7.005 -3.255 1.00 94.75 102 PHE A C 1
ATOM 791 O O . PHE A 1 102 ? -0.522 -5.896 -3.806 1.00 94.75 102 PHE A O 1
ATOM 798 N N . GLY A 1 103 ? -1.456 -7.935 -3.559 1.00 95.44 103 GLY A N 1
ATOM 799 C CA . GLY A 1 103 ? -2.696 -7.671 -4.259 1.00 95.44 103 GLY A CA 1
ATOM 800 C C . GLY A 1 103 ? -3.872 -7.703 -3.301 1.00 95.44 103 GLY A C 1
ATOM 801 O O . GLY A 1 103 ? -3.825 -8.376 -2.274 1.00 95.44 103 GLY A O 1
ATOM 802 N N . VAL A 1 104 ? -4.924 -6.977 -3.658 1.00 96.31 104 VAL A N 1
ATOM 803 C CA . VAL A 1 104 ? -6.168 -6.926 -2.888 1.00 96.31 104 VAL A CA 1
ATOM 804 C C . VAL A 1 104 ? -7.324 -7.179 -3.844 1.00 96.31 104 VAL A C 1
ATOM 806 O O . VAL A 1 104 ? -7.467 -6.470 -4.845 1.00 96.31 104 VAL A O 1
ATOM 809 N N . GLU A 1 105 ? -8.127 -8.203 -3.577 1.00 95.75 105 GLU A N 1
ATOM 810 C CA . GLU A 1 105 ? -9.229 -8.610 -4.452 1.00 95.75 105 GLU A CA 1
ATOM 811 C C . GLU A 1 105 ? -10.457 -7.719 -4.283 1.00 95.75 105 GLU A C 1
ATOM 813 O O . GLU A 1 105 ? -10.980 -7.230 -5.290 1.00 95.75 105 GLU A O 1
ATOM 818 N N . HIS A 1 106 ? -10.843 -7.428 -3.037 1.00 96.06 106 HIS A N 1
ATOM 81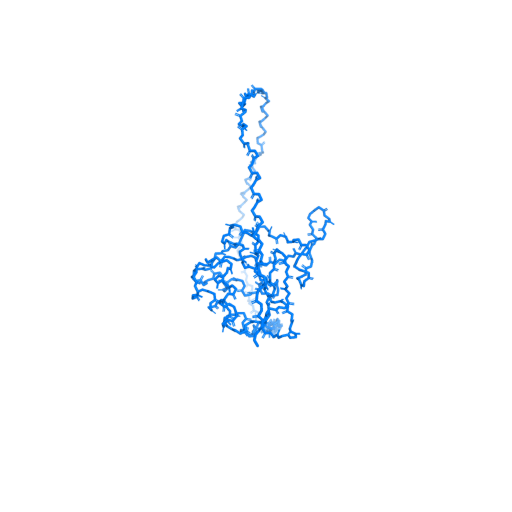9 C CA . HIS A 1 106 ? -12.054 -6.683 -2.683 1.00 96.06 106 HIS A CA 1
ATOM 820 C C . HIS A 1 106 ? -11.856 -5.719 -1.502 1.00 96.06 106 HIS A C 1
ATOM 822 O O . HIS A 1 106 ? -10.915 -5.845 -0.722 1.00 96.06 106 HIS A O 1
ATOM 828 N N . ARG A 1 107 ? -12.790 -4.766 -1.348 1.00 95.94 107 ARG A N 1
ATOM 829 C CA . ARG A 1 107 ? -12.728 -3.679 -0.351 1.00 95.94 107 ARG A CA 1
ATOM 830 C C . ARG A 1 107 ? -12.593 -4.185 1.087 1.00 95.94 107 ARG A C 1
ATOM 832 O O . ARG A 1 107 ? -11.717 -3.708 1.786 1.00 95.94 107 ARG A O 1
ATOM 839 N N . ALA A 1 108 ? -13.356 -5.208 1.475 1.00 96.88 108 ALA A N 1
ATOM 840 C CA . ALA A 1 108 ? -13.286 -5.759 2.833 1.00 96.88 108 ALA A CA 1
ATOM 841 C C . ALA A 1 108 ? -11.871 -6.240 3.223 1.00 96.88 108 ALA A C 1
ATOM 843 O O . ALA A 1 108 ? -11.441 -6.027 4.348 1.00 96.88 108 ALA A O 1
ATOM 844 N N . ALA A 1 109 ? -11.104 -6.798 2.274 1.00 97.31 109 ALA A N 1
ATOM 845 C CA . ALA A 1 109 ? -9.731 -7.232 2.532 1.00 97.31 109 ALA A CA 1
ATOM 846 C C . ALA A 1 109 ? -8.784 -6.042 2.738 1.00 97.31 109 ALA A C 1
ATOM 848 O O . ALA A 1 109 ? -7.822 -6.135 3.496 1.00 97.31 109 ALA A O 1
ATOM 849 N N . LEU A 1 110 ? -9.044 -4.919 2.055 1.00 97.25 110 LEU A N 1
ATOM 850 C CA . LEU A 1 110 ? -8.304 -3.677 2.267 1.00 97.25 110 LEU A CA 1
ATOM 851 C C . LEU A 1 110 ? -8.578 -3.117 3.664 1.00 97.25 110 LEU A C 1
ATOM 853 O O . LEU A 1 110 ? -7.641 -2.682 4.324 1.00 97.25 110 LEU A O 1
ATOM 857 N N . ASP A 1 111 ? -9.833 -3.152 4.102 1.00 96.56 111 ASP A N 1
ATOM 858 C CA . ASP A 1 111 ? -10.252 -2.627 5.403 1.00 96.56 111 ASP A CA 1
ATOM 859 C C . ASP A 1 111 ? -9.606 -3.435 6.541 1.00 96.56 111 ASP A C 1
ATOM 861 O O . ASP A 1 111 ? -8.936 -2.859 7.399 1.00 96.56 111 ASP A O 1
ATOM 865 N N . ASP A 1 112 ? -9.674 -4.770 6.474 1.00 97.31 112 ASP A N 1
ATOM 866 C CA . ASP A 1 112 ? -9.012 -5.670 7.430 1.00 97.31 112 ASP A CA 1
ATOM 867 C C . ASP A 1 112 ? -7.484 -5.486 7.434 1.00 97.31 112 ASP A C 1
ATOM 869 O O . ASP A 1 112 ? -6.831 -5.503 8.483 1.00 97.31 112 ASP A O 1
ATOM 873 N N . LEU A 1 113 ? -6.886 -5.280 6.254 1.00 96.81 113 LEU A N 1
ATOM 874 C CA . LEU A 1 113 ? -5.458 -5.002 6.128 1.00 96.81 113 LEU A CA 1
ATOM 875 C C . LEU A 1 113 ? -5.100 -3.696 6.838 1.00 96.81 113 LEU A C 1
ATOM 877 O O . LEU A 1 113 ? -4.120 -3.656 7.581 1.00 96.81 113 LEU A O 1
ATOM 881 N N . LEU A 1 114 ? -5.873 -2.631 6.632 1.00 96.38 114 LEU A N 1
ATOM 882 C CA . LEU A 1 114 ? -5.616 -1.330 7.248 1.00 96.38 114 LEU A CA 1
ATOM 883 C C . LEU A 1 114 ? -5.834 -1.356 8.762 1.00 96.38 114 LEU A C 1
ATOM 885 O O . LEU A 1 114 ? -5.036 -0.751 9.480 1.00 96.38 114 LEU A O 1
ATOM 889 N N . ASP A 1 115 ? -6.818 -2.111 9.252 1.00 95.50 115 ASP A N 1
ATOM 890 C CA . ASP A 1 115 ? -7.013 -2.345 10.685 1.00 95.50 115 ASP A CA 1
ATOM 891 C C . ASP A 1 115 ? -5.755 -2.964 11.316 1.00 95.50 115 ASP A C 1
ATOM 893 O O . ASP A 1 115 ? -5.203 -2.428 12.284 1.00 95.50 115 ASP A O 1
ATOM 897 N N . ILE A 1 116 ? -5.203 -4.010 10.689 1.00 94.94 116 ILE A N 1
ATOM 898 C CA . ILE A 1 116 ? -3.964 -4.665 11.138 1.00 94.94 116 ILE A CA 1
ATOM 899 C C . ILE A 1 116 ? -2.764 -3.713 11.106 1.00 94.94 116 ILE A C 1
ATOM 901 O O . ILE A 1 116 ? -1.917 -3.760 11.999 1.00 94.94 116 ILE A O 1
ATOM 905 N N . LEU A 1 117 ? -2.662 -2.858 10.086 1.00 94.00 117 LEU A N 1
ATOM 906 C CA . LEU A 1 117 ? -1.560 -1.900 9.968 1.00 94.00 117 LEU A CA 1
ATOM 907 C C . LEU A 1 117 ? -1.670 -0.733 10.956 1.00 94.00 117 LEU A C 1
ATOM 909 O O . LEU A 1 117 ? -0.644 -0.158 11.328 1.00 94.00 117 LEU A O 1
ATOM 913 N N . SER A 1 118 ? -2.890 -0.373 11.354 1.00 91.31 118 SER A N 1
ATOM 914 C CA . SER A 1 118 ? -3.158 0.689 12.324 1.00 91.31 118 SER A CA 1
ATOM 915 C C . SER A 1 118 ? -2.977 0.221 13.769 1.00 91.31 118 SER A C 1
ATOM 917 O O . SER A 1 118 ? -2.665 1.030 14.648 1.00 91.31 118 SER A O 1
ATOM 919 N N . THR A 1 119 ? -3.112 -1.087 14.025 1.00 87.38 119 THR A N 1
ATOM 920 C CA . THR A 1 119 ? -2.917 -1.634 15.364 1.00 87.38 119 THR A CA 1
ATOM 921 C C . THR A 1 119 ? -1.434 -1.575 15.740 1.00 87.38 119 THR A C 1
ATOM 923 O O . THR A 1 119 ? -0.593 -2.159 15.049 1.00 87.38 119 THR A O 1
ATOM 926 N N . PRO A 1 120 ? -1.067 -0.913 16.854 1.00 72.00 120 PRO A N 1
ATOM 927 C CA . PRO A 1 120 ? 0.310 -0.904 17.318 1.00 72.00 120 PRO A CA 1
ATOM 928 C C . PRO A 1 120 ? 0.728 -2.344 17.609 1.00 72.00 120 PRO A C 1
ATOM 930 O O . PRO A 1 120 ? 0.173 -3.006 18.488 1.00 72.00 120 PRO A O 1
ATOM 933 N N . THR A 1 121 ? 1.686 -2.857 16.838 1.00 61.22 121 THR A N 1
ATOM 934 C CA . THR A 1 121 ? 2.161 -4.232 16.973 1.00 61.22 121 THR A CA 1
ATOM 935 C C . THR A 1 121 ? 2.846 -4.369 18.333 1.00 61.22 121 THR A C 1
ATOM 937 O O . THR A 1 121 ? 4.009 -4.008 18.499 1.00 61.22 121 THR A O 1
ATOM 940 N N . SER A 1 122 ? 2.128 -4.876 19.337 1.00 52.66 122 SER A N 1
ATOM 941 C CA . SER A 1 122 ? 2.636 -5.092 20.700 1.00 52.66 122 SER A CA 1
ATOM 942 C C . SER A 1 122 ? 3.633 -6.265 20.792 1.00 52.66 122 SER A C 1
ATOM 944 O O . SER A 1 122 ? 3.780 -6.879 21.846 1.00 52.66 122 SER A O 1
ATOM 946 N N . GLU A 1 123 ? 4.345 -6.587 19.710 1.00 49.72 123 GLU A N 1
ATOM 947 C CA . GLU A 1 123 ? 5.381 -7.630 19.673 1.00 49.72 123 GLU A CA 1
ATOM 948 C C . GLU A 1 123 ? 6.773 -7.127 20.089 1.00 49.72 123 GLU A C 1
ATOM 950 O O . GLU A 1 123 ? 7.772 -7.827 19.955 1.00 49.72 123 GLU A O 1
ATOM 955 N N . SER A 1 124 ? 6.863 -5.952 20.714 1.00 41.97 124 SER A N 1
ATOM 956 C CA . SER A 1 124 ? 7.958 -5.686 21.652 1.00 41.97 124 SER A CA 1
ATOM 957 C C . SER A 1 124 ? 7.616 -6.284 23.017 1.00 41.97 124 SER A C 1
ATOM 959 O O . SER A 1 124 ? 7.144 -5.557 23.883 1.00 41.97 124 SER A O 1
ATOM 961 N N . GLN A 1 125 ? 7.840 -7.595 23.197 1.00 40.50 125 GLN A N 1
ATOM 962 C CA . GLN A 1 125 ? 8.258 -8.267 24.452 1.00 40.50 125 GLN A CA 1
ATOM 963 C C . GLN A 1 125 ? 7.900 -9.768 24.485 1.00 40.50 125 GLN A C 1
ATOM 965 O O . GLN A 1 125 ? 7.355 -10.270 25.464 1.00 40.50 125 GLN A O 1
ATOM 970 N N . SER A 1 126 ? 8.376 -10.563 23.531 1.00 41.97 126 SER A N 1
ATOM 971 C CA . SER A 1 126 ? 8.962 -11.840 23.955 1.00 41.97 126 SER A CA 1
ATOM 972 C C . SER A 1 126 ? 10.341 -11.514 24.528 1.00 41.97 126 SER A C 1
ATOM 974 O O . SER A 1 126 ? 11.354 -11.564 23.830 1.00 41.97 126 SER A O 1
ATOM 976 N N . ARG A 1 127 ? 10.385 -11.076 25.798 1.00 47.31 127 ARG A N 1
ATOM 977 C CA . ARG A 1 127 ? 11.649 -11.018 26.546 1.00 47.31 127 ARG A CA 1
ATOM 978 C C . ARG A 1 127 ? 12.326 -12.380 26.369 1.00 47.31 127 ARG A C 1
ATOM 980 O O . ARG A 1 127 ? 11.637 -13.387 26.543 1.00 47.31 127 ARG A O 1
ATOM 987 N N . PRO A 1 128 ? 13.634 -12.457 26.073 1.00 48.62 128 PRO A N 1
ATOM 988 C CA . PRO A 1 128 ? 14.335 -13.715 26.236 1.00 48.62 128 PRO A CA 1
ATOM 989 C C . PRO A 1 128 ? 14.135 -14.119 27.695 1.00 48.62 128 PRO A C 1
ATOM 991 O O . PRO A 1 128 ? 14.580 -13.420 28.610 1.00 48.62 128 PRO A O 1
ATOM 994 N N . VAL A 1 129 ? 13.387 -15.200 27.921 1.00 50.56 129 VAL A N 1
ATOM 995 C CA . VAL A 1 129 ? 13.305 -15.830 29.231 1.00 50.56 129 VAL A CA 1
ATOM 996 C C . VAL A 1 129 ? 14.736 -16.243 29.531 1.00 50.56 129 VAL A C 1
ATOM 998 O O . VAL A 1 129 ? 15.255 -17.200 28.961 1.00 50.56 129 VAL A O 1
ATOM 1001 N N . LYS A 1 130 ? 15.415 -15.441 30.359 1.00 53.50 130 LYS A N 1
ATOM 1002 C CA . LYS A 1 130 ? 16.695 -15.799 30.963 1.00 53.50 130 LYS A CA 1
ATOM 1003 C C . LYS A 1 130 ? 16.512 -17.233 31.463 1.00 53.50 130 LYS A C 1
ATOM 1005 O O . LYS A 1 130 ? 15.569 -17.446 32.228 1.00 53.50 130 LYS A O 1
ATOM 1010 N N . PRO A 1 131 ? 17.332 -18.212 31.050 1.00 50.38 131 PRO A N 1
ATOM 1011 C CA . PRO A 1 131 ? 17.246 -19.532 31.637 1.00 50.38 131 PRO A CA 1
ATOM 1012 C C . PRO A 1 131 ? 17.554 -19.358 33.121 1.00 50.38 131 PRO A C 1
ATOM 1014 O O . PRO A 1 131 ? 18.690 -19.082 33.513 1.00 50.38 131 PRO A O 1
ATOM 1017 N N . THR A 1 132 ? 16.518 -19.433 33.953 1.00 48.75 132 THR A N 1
ATOM 1018 C CA . THR A 1 132 ? 16.664 -19.526 35.395 1.00 48.75 132 THR A CA 1
ATOM 1019 C C . THR A 1 132 ? 17.486 -20.783 35.614 1.00 48.75 132 THR A C 1
ATOM 1021 O O . THR A 1 132 ? 17.000 -21.889 35.370 1.00 48.75 132 THR A O 1
ATOM 1024 N N . LYS A 1 133 ? 18.763 -20.618 35.981 1.00 49.47 133 LYS A N 1
ATOM 1025 C CA . LYS A 1 133 ? 19.604 -21.710 36.468 1.00 49.47 133 LYS A CA 1
ATOM 1026 C C . LYS A 1 133 ? 18.807 -22.390 37.575 1.00 49.47 133 LYS A C 1
ATOM 1028 O O . LYS A 1 133 ? 18.697 -21.849 38.673 1.00 49.47 133 LYS A O 1
ATOM 1033 N N . LYS A 1 134 ? 18.203 -23.539 37.266 1.00 50.47 134 LYS A N 1
ATOM 1034 C CA . LYS A 1 134 ? 17.673 -24.435 38.284 1.00 50.47 134 LYS A CA 1
ATOM 1035 C C . LYS A 1 134 ? 18.868 -24.794 39.153 1.00 50.47 134 LYS A C 1
ATOM 1037 O O . LYS A 1 134 ? 19.850 -25.344 38.657 1.00 50.47 134 LYS A O 1
ATOM 1042 N N . ALA A 1 135 ? 18.807 -24.383 40.414 1.00 45.09 135 ALA A N 1
ATOM 1043 C CA . ALA A 1 135 ? 19.716 -24.863 41.430 1.00 45.09 135 ALA A CA 1
ATOM 1044 C C . ALA A 1 135 ? 19.693 -26.395 41.384 1.00 45.09 135 ALA A C 1
ATOM 1046 O O . ALA A 1 135 ? 18.624 -27.008 41.356 1.00 45.09 135 ALA A O 1
ATOM 1047 N N . ALA A 1 136 ? 20.882 -26.980 41.294 1.00 44.56 136 ALA A N 1
ATOM 1048 C CA . ALA A 1 136 ? 21.090 -28.409 41.369 1.00 44.56 136 ALA A CA 1
ATOM 1049 C C . ALA A 1 136 ? 20.552 -28.907 42.715 1.00 44.56 136 ALA A C 1
ATOM 1051 O O . ALA A 1 136 ? 21.121 -28.613 43.764 1.00 44.56 136 ALA A O 1
ATOM 1052 N N . VAL A 1 137 ? 19.446 -29.647 42.683 1.00 44.53 137 VAL A N 1
ATOM 1053 C CA . VAL A 1 137 ? 19.099 -30.546 43.780 1.00 44.53 137 VAL A CA 1
ATOM 1054 C C . VAL A 1 137 ? 19.829 -31.846 43.487 1.00 44.53 137 VAL A C 1
ATOM 1056 O O . VAL A 1 137 ? 19.505 -32.569 42.548 1.00 44.53 137 VAL A O 1
ATOM 1059 N N . ASN A 1 138 ? 20.879 -32.059 44.270 1.00 52.12 138 ASN A N 1
ATOM 1060 C CA . ASN A 1 138 ? 21.644 -33.286 44.363 1.00 52.12 138 ASN A CA 1
ATOM 1061 C C . ASN A 1 138 ? 20.718 -34.413 44.846 1.00 52.12 138 ASN A C 1
ATOM 1063 O O . ASN A 1 138 ? 20.352 -34.437 46.019 1.00 52.12 138 ASN A O 1
ATOM 1067 N N . VAL A 1 139 ? 20.332 -35.325 43.954 1.00 48.19 139 VAL A N 1
ATOM 1068 C CA . VAL A 1 139 ? 19.868 -36.659 44.348 1.00 48.19 139 VAL A CA 1
ATOM 1069 C C . VAL A 1 139 ? 20.688 -37.666 43.562 1.00 48.19 139 VAL A C 1
ATOM 1071 O O . VAL A 1 139 ? 20.530 -37.838 42.356 1.00 48.19 139 VAL A O 1
ATOM 1074 N N . GLU A 1 140 ? 21.619 -38.258 44.292 1.00 52.16 140 GLU A N 1
ATOM 1075 C CA . GLU A 1 140 ? 22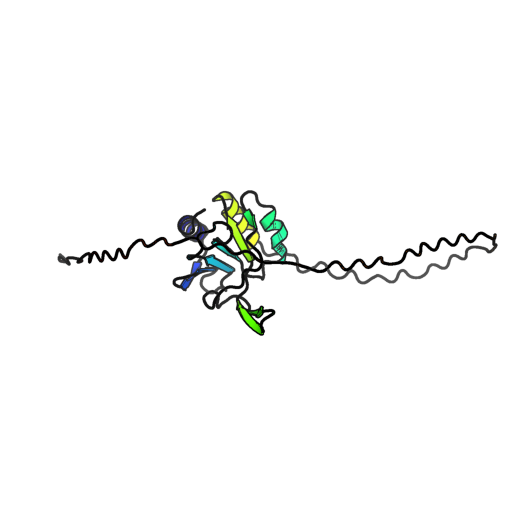.445 -39.398 43.931 1.00 52.16 140 GLU A CA 1
ATOM 1076 C C . GLU A 1 140 ? 21.570 -40.606 43.546 1.00 52.16 140 GLU A C 1
ATOM 1078 O O . GLU A 1 140 ? 20.691 -40.985 44.323 1.00 52.16 140 GLU A O 1
ATOM 1083 N N . PRO A 1 141 ? 21.784 -41.240 42.379 1.00 56.72 141 PRO A N 1
ATOM 1084 C CA . PRO A 1 141 ? 21.287 -42.585 42.131 1.00 56.72 141 PRO A CA 1
ATOM 1085 C C . PRO A 1 141 ? 22.402 -43.629 42.345 1.00 56.72 141 PRO A C 1
ATOM 1087 O O . PRO A 1 141 ? 23.531 -43.428 41.884 1.00 56.72 141 PRO A O 1
ATOM 1090 N N . PRO A 1 142 ? 22.110 -44.774 42.989 1.00 51.38 142 PRO A N 1
ATOM 1091 C CA . PRO A 1 142 ? 23.091 -45.832 43.174 1.00 51.38 142 PRO A CA 1
ATOM 1092 C C . PRO A 1 142 ? 23.332 -46.630 41.877 1.00 51.38 142 PRO A C 1
ATOM 1094 O O . PRO A 1 142 ? 22.416 -47.159 41.251 1.00 51.38 142 PRO A O 1
ATOM 1097 N N . ILE A 1 143 ? 24.616 -46.691 41.518 1.00 48.28 143 ILE A N 1
ATOM 1098 C CA . ILE A 1 143 ? 25.404 -47.730 40.815 1.00 48.28 143 ILE A CA 1
ATOM 1099 C C . ILE A 1 143 ? 24.691 -49.104 40.747 1.00 48.28 143 ILE A C 1
ATOM 1101 O O . ILE A 1 143 ? 24.309 -49.633 41.785 1.00 48.28 143 ILE A O 1
ATOM 1105 N N . THR A 1 144 ? 24.508 -49.770 39.592 1.00 50.69 144 THR A N 1
ATOM 1106 C CA . THR A 1 144 ? 25.466 -50.723 38.956 1.00 50.69 144 THR A CA 1
ATOM 1107 C C . THR A 1 144 ? 24.981 -51.222 37.555 1.00 50.69 144 THR A C 1
ATOM 1109 O O . THR A 1 144 ? 23.816 -51.021 37.218 1.00 50.69 144 THR A O 1
ATOM 1112 N N . PRO A 1 145 ? 25.856 -51.850 36.723 1.00 57.47 145 PRO A N 1
ATOM 1113 C CA . PRO A 1 145 ? 25.771 -51.916 35.252 1.00 57.47 145 PRO A CA 1
ATOM 1114 C C . PRO A 1 145 ? 25.369 -53.282 34.647 1.00 57.47 145 PRO A C 1
ATOM 1116 O O . PRO A 1 145 ? 25.669 -54.324 35.221 1.00 57.47 145 PRO A O 1
ATOM 1119 N N . GLN A 1 146 ? 24.840 -53.276 33.411 1.00 43.81 146 GLN A N 1
ATOM 1120 C CA . GLN A 1 146 ? 24.917 -54.372 32.412 1.00 43.81 146 GLN A CA 1
ATOM 1121 C C . GLN A 1 146 ? 24.869 -53.745 30.996 1.00 43.81 146 GLN A C 1
ATOM 1123 O O . GLN A 1 146 ? 23.934 -53.019 30.687 1.00 43.81 146 GLN A O 1
ATOM 1128 N N . THR A 1 147 ? 25.945 -53.719 30.200 1.00 41.00 147 THR A N 1
ATOM 1129 C CA . THR A 1 147 ? 26.572 -54.778 29.371 1.00 41.00 147 THR A CA 1
ATOM 1130 C C . THR A 1 147 ? 25.828 -55.095 28.061 1.00 41.00 147 THR A C 1
ATOM 1132 O O . THR A 1 147 ? 24.861 -55.841 28.080 1.00 41.00 147 THR A O 1
ATOM 1135 N N . ARG A 1 148 ? 26.434 -54.641 26.937 1.00 46.09 148 ARG A N 1
ATOM 1136 C CA . ARG A 1 148 ? 26.356 -55.133 25.529 1.00 46.09 148 ARG A CA 1
ATOM 1137 C C . ARG A 1 148 ? 24.972 -55.030 24.841 1.00 46.09 148 ARG A C 1
ATOM 1139 O O . ARG A 1 148 ? 23.974 -55.454 25.385 1.00 46.09 148 ARG A O 1
ATOM 1146 N N . GLN A 1 149 ? 24.832 -54.548 23.605 1.00 43.69 149 GLN A N 1
ATOM 1147 C CA . GLN A 1 149 ? 25.598 -54.913 22.412 1.00 43.69 149 GLN A CA 1
ATOM 1148 C C . GLN A 1 149 ? 25.655 -53.779 21.376 1.00 43.69 149 GLN A C 1
ATOM 1150 O O . GLN A 1 149 ? 24.681 -53.070 21.137 1.00 43.69 149 GLN A O 1
ATOM 1155 N N . SER A 1 150 ? 26.816 -53.685 20.732 1.00 47.59 150 SER A N 1
ATOM 1156 C CA . SER A 1 150 ? 27.043 -53.004 19.464 1.00 47.59 150 SER A CA 1
ATOM 1157 C C . SER A 1 150 ? 26.180 -53.603 18.360 1.00 47.59 150 SER A C 1
ATOM 1159 O O . SER A 1 150 ? 26.189 -54.820 18.182 1.00 47.59 150 SER A O 1
ATOM 1161 N N . ILE A 1 151 ? 25.575 -52.755 17.533 1.00 57.66 151 ILE A N 1
ATOM 1162 C CA . ILE A 1 151 ? 25.364 -53.094 16.128 1.00 57.66 151 ILE A CA 1
ATOM 1163 C C . ILE A 1 151 ? 25.728 -51.866 15.303 1.00 57.66 151 ILE A C 1
ATOM 1165 O O . ILE A 1 151 ? 25.015 -50.869 15.241 1.00 57.66 151 ILE A O 1
ATOM 1169 N N . THR A 1 152 ? 26.919 -51.944 14.729 1.00 46.97 152 THR A N 1
ATOM 1170 C CA . THR A 1 152 ? 27.356 -51.168 13.578 1.00 46.97 152 THR A CA 1
ATOM 1171 C C . THR A 1 152 ? 26.443 -51.474 12.400 1.00 46.97 152 THR A C 1
ATOM 1173 O O . THR A 1 152 ? 26.217 -52.640 12.075 1.00 46.97 152 THR A O 1
ATOM 1176 N N . SER A 1 153 ? 25.961 -50.451 11.710 1.00 46.38 153 SER A N 1
ATOM 1177 C CA . SER A 1 153 ? 25.486 -50.594 10.335 1.00 46.38 153 SER A CA 1
ATOM 1178 C C . SER A 1 153 ? 25.896 -49.350 9.566 1.00 46.38 153 SER A C 1
ATOM 1180 O O . SER A 1 153 ? 25.178 -48.358 9.495 1.00 46.38 153 SER A O 1
ATOM 1182 N N . SER A 1 154 ? 27.120 -49.421 9.047 1.00 49.75 154 SER A N 1
ATOM 1183 C CA . SER A 1 154 ? 27.587 -48.621 7.927 1.00 49.75 154 SER A CA 1
ATOM 1184 C C . SER A 1 154 ? 26.748 -48.986 6.706 1.00 49.75 154 SER A C 1
ATOM 1186 O O . SER A 1 154 ? 26.713 -50.152 6.318 1.00 49.75 154 SER A O 1
ATOM 1188 N N . VAL A 1 155 ? 26.094 -48.005 6.089 1.00 50.50 155 VAL A N 1
ATOM 1189 C CA . VAL A 1 155 ? 25.677 -48.114 4.690 1.00 50.50 155 VAL A CA 1
ATOM 1190 C C . VAL A 1 155 ? 26.481 -47.083 3.921 1.00 50.50 155 VAL A C 1
ATOM 1192 O O . VAL A 1 155 ? 26.179 -45.894 3.895 1.00 50.50 155 VAL A O 1
ATOM 1195 N N . GLU A 1 156 ? 27.569 -47.591 3.365 1.00 48.66 156 GLU A N 1
ATOM 1196 C CA . GLU A 1 156 ? 28.355 -46.997 2.303 1.00 48.66 156 GLU A CA 1
ATOM 1197 C C . GLU A 1 156 ? 27.690 -47.401 0.985 1.00 48.66 156 GLU A C 1
ATOM 1199 O O . GLU A 1 156 ? 27.544 -48.591 0.719 1.00 48.66 156 GLU A O 1
ATOM 1204 N N . PHE A 1 157 ? 27.266 -46.435 0.169 1.00 43.19 157 PHE A N 1
ATOM 1205 C CA . PHE A 1 157 ? 27.060 -46.665 -1.259 1.00 43.19 157 PHE A CA 1
ATOM 1206 C C . PHE A 1 157 ? 27.539 -45.449 -2.052 1.00 43.19 157 PHE A C 1
ATOM 1208 O O . PHE A 1 157 ? 27.124 -44.312 -1.824 1.00 43.19 157 PHE A O 1
ATOM 1215 N N . SER A 1 158 ? 28.488 -45.739 -2.937 1.00 53.41 158 SER A N 1
ATOM 1216 C CA . SER A 1 158 ? 29.274 -44.839 -3.775 1.00 53.41 158 SER A CA 1
ATOM 1217 C C . SER A 1 158 ? 28.457 -44.131 -4.870 1.00 53.41 158 SER A C 1
ATOM 1219 O O . SER A 1 158 ? 27.398 -44.620 -5.270 1.00 53.41 158 SER A O 1
ATOM 1221 N N . PRO A 1 159 ? 28.975 -43.015 -5.421 1.00 50.94 159 PRO A N 1
ATOM 1222 C CA . PRO A 1 159 ? 28.365 -42.311 -6.542 1.00 50.94 159 PRO A CA 1
ATOM 1223 C C . PRO A 1 159 ? 28.661 -43.032 -7.865 1.00 50.94 159 PRO A C 1
ATOM 1225 O O . PRO A 1 159 ? 29.809 -43.377 -8.143 1.00 50.94 159 PRO A O 1
ATOM 1228 N N . GLN A 1 160 ? 27.644 -43.221 -8.709 1.00 49.97 160 GLN A N 1
ATOM 1229 C CA . GLN A 1 160 ? 27.852 -43.577 -10.113 1.00 49.97 160 GLN A CA 1
ATOM 1230 C C . GLN A 1 160 ? 27.798 -42.325 -10.984 1.00 49.97 160 GLN A C 1
ATOM 1232 O O . GLN A 1 160 ? 26.767 -41.676 -11.147 1.00 49.97 160 GLN A O 1
ATOM 1237 N N . THR A 1 161 ? 28.954 -42.012 -11.549 1.00 45.12 161 THR A N 1
ATOM 1238 C CA . THR A 1 161 ? 29.157 -41.184 -12.730 1.00 45.12 161 THR A CA 1
ATOM 1239 C C . THR A 1 161 ? 28.561 -41.890 -13.950 1.00 45.12 161 THR A C 1
ATOM 1241 O O . THR A 1 161 ? 28.892 -43.044 -14.211 1.00 45.12 161 THR A O 1
ATOM 1244 N N . SER A 1 162 ? 27.767 -41.184 -14.754 1.00 49.31 162 SER A N 1
ATOM 1245 C CA . SER A 1 162 ? 27.630 -41.500 -16.177 1.00 49.31 162 SER A CA 1
ATOM 1246 C C . SER A 1 162 ? 27.631 -40.204 -16.970 1.00 49.31 162 SER A C 1
ATOM 1248 O O . SER A 1 162 ? 26.708 -39.396 -16.901 1.00 49.31 162 SER A O 1
ATOM 1250 N N . VAL A 1 163 ? 28.727 -40.016 -17.695 1.00 48.19 163 VAL A N 1
ATOM 1251 C CA . VAL A 1 163 ? 28.887 -39.042 -18.768 1.00 48.19 163 VAL A CA 1
ATOM 1252 C C . VAL A 1 163 ? 28.177 -39.621 -19.986 1.00 48.19 163 VAL A C 1
ATOM 1254 O O . VAL A 1 163 ? 28.489 -40.741 -20.386 1.00 48.19 163 VAL A O 1
ATOM 1257 N N . GLN A 1 164 ? 27.269 -38.871 -20.608 1.00 50.09 164 GLN A N 1
ATOM 1258 C CA . GLN A 1 164 ? 27.025 -39.064 -22.031 1.00 50.09 164 GLN A CA 1
ATOM 1259 C C . GLN A 1 164 ? 26.855 -37.717 -22.726 1.00 50.09 164 GLN A C 1
ATOM 1261 O O . GLN A 1 164 ? 25.983 -36.904 -22.429 1.00 50.09 164 GLN A O 1
ATOM 1266 N N . GLU A 1 165 ? 27.819 -37.515 -23.603 1.00 41.53 165 GLU A N 1
ATOM 1267 C CA . GLU A 1 165 ? 28.040 -36.427 -24.524 1.00 41.53 165 GLU A CA 1
ATOM 1268 C C . GLU A 1 165 ? 27.085 -36.526 -25.724 1.00 41.53 165 GLU A C 1
ATOM 1270 O O . GLU A 1 165 ? 26.603 -37.608 -26.061 1.00 41.53 165 GLU A O 1
ATOM 1275 N N . SER A 1 166 ? 26.975 -35.399 -26.427 1.00 46.50 166 SER A N 1
ATOM 1276 C CA . SER A 1 166 ? 26.750 -35.274 -27.873 1.00 46.50 166 SER A CA 1
ATOM 1277 C C . SER A 1 166 ? 25.349 -34.942 -28.400 1.00 46.50 166 SER A C 1
ATOM 1279 O O . SER A 1 166 ? 24.432 -35.758 -28.412 1.00 46.50 166 SER A O 1
ATOM 1281 N N . SER A 1 167 ? 25.350 -33.769 -29.052 1.00 41.28 167 SER A N 1
ATOM 1282 C CA . SER A 1 167 ? 24.670 -33.446 -30.316 1.00 41.28 167 SER A CA 1
ATOM 1283 C C . SER A 1 167 ? 23.196 -33.057 -30.233 1.00 41.28 167 SER A C 1
ATOM 1285 O O . SER A 1 167 ? 22.427 -33.605 -29.465 1.00 41.28 167 SER A O 1
ATOM 1287 N N . SER A 1 168 ? 22.665 -32.161 -31.057 1.00 40.59 168 SER A N 1
ATOM 1288 C CA . SER A 1 168 ? 23.187 -31.123 -31.951 1.00 40.59 168 SER A CA 1
ATOM 1289 C C . SER A 1 168 ? 21.944 -30.381 -32.462 1.00 40.59 168 SER A C 1
ATOM 1291 O O . SER A 1 168 ? 20.924 -31.026 -32.671 1.00 40.59 168 SER A O 1
ATOM 1293 N N . VAL A 1 169 ? 22.056 -29.076 -32.717 1.00 48.88 169 VAL A N 1
ATOM 1294 C CA . VAL A 1 169 ? 21.438 -28.360 -33.854 1.00 48.88 169 VAL A CA 1
ATOM 1295 C C . VAL A 1 169 ? 19.963 -28.664 -34.194 1.00 48.88 169 VAL A C 1
ATOM 1297 O O . VAL A 1 169 ? 19.675 -29.659 -34.843 1.00 48.88 169 VAL A O 1
ATOM 1300 N N . GLN A 1 170 ? 19.069 -27.692 -33.959 1.00 42.81 170 GLN A N 1
ATOM 1301 C CA . GLN A 1 170 ? 18.257 -27.090 -35.037 1.00 42.81 170 GLN A CA 1
ATOM 1302 C C . GLN A 1 170 ? 17.426 -25.896 -34.543 1.00 42.81 170 GLN A C 1
ATOM 1304 O O . GLN A 1 170 ? 16.503 -26.024 -33.744 1.00 42.81 170 GLN A O 1
ATOM 1309 N N . THR A 1 171 ? 17.740 -24.720 -35.085 1.00 52.53 171 THR A N 1
ATOM 1310 C CA . THR A 1 171 ? 16.785 -23.630 -35.302 1.00 52.53 171 THR A CA 1
ATOM 1311 C C . THR A 1 171 ? 15.697 -24.081 -36.279 1.00 52.53 171 THR A C 1
ATOM 1313 O O . THR A 1 171 ? 15.965 -24.851 -37.204 1.00 52.53 171 THR A O 1
ATOM 1316 N N . PRO A 1 172 ? 14.494 -23.505 -36.163 1.00 53.44 172 PRO A N 1
ATOM 1317 C CA . PRO A 1 172 ? 13.985 -22.834 -37.348 1.00 53.44 172 PRO A CA 1
ATOM 1318 C C . PRO A 1 172 ? 13.472 -21.425 -37.062 1.00 53.44 172 PRO A C 1
ATOM 1320 O O . PRO A 1 172 ? 12.830 -21.123 -36.059 1.00 53.44 172 PRO A O 1
ATOM 1323 N N . ALA A 1 173 ? 13.772 -20.568 -38.029 1.00 49.97 173 ALA A N 1
ATOM 1324 C CA . ALA A 1 173 ? 13.203 -19.254 -38.203 1.00 49.97 173 ALA A CA 1
ATOM 1325 C C . ALA A 1 173 ? 11.691 -19.322 -38.481 1.00 49.97 173 ALA A C 1
ATOM 1327 O O . ALA A 1 173 ? 11.236 -20.094 -39.323 1.00 49.97 173 ALA A O 1
ATOM 1328 N N . SER A 1 174 ? 10.936 -18.405 -37.884 1.00 50.16 174 SER A N 1
ATOM 1329 C CA . SER A 1 174 ? 9.643 -17.946 -38.404 1.00 50.16 174 SER A CA 1
ATOM 1330 C C . SER A 1 174 ? 9.562 -16.439 -38.159 1.00 50.16 174 SER A C 1
ATOM 1332 O O . SER A 1 174 ? 9.465 -15.986 -37.025 1.00 50.16 174 SER A O 1
ATOM 1334 N N . LYS A 1 175 ? 9.922 -15.642 -39.168 1.00 47.56 175 LYS A N 1
ATOM 1335 C CA . LYS A 1 175 ? 8.976 -14.938 -40.052 1.00 47.56 175 LYS A CA 1
ATOM 1336 C C . LYS A 1 175 ? 8.048 -13.978 -39.298 1.00 47.56 175 LYS A C 1
ATOM 1338 O O . LYS A 1 175 ? 7.018 -14.374 -38.777 1.00 47.56 175 LYS A O 1
ATOM 1343 N N . GLY A 1 176 ? 8.472 -12.713 -39.321 1.00 44.22 176 GLY A N 1
ATOM 1344 C CA . GLY A 1 176 ? 7.684 -11.512 -39.600 1.00 44.22 176 GLY A CA 1
ATOM 1345 C C . GLY A 1 176 ? 6.262 -11.411 -39.060 1.00 44.22 176 GLY A C 1
ATOM 1346 O O . GLY A 1 176 ? 5.354 -12.056 -39.568 1.00 44.22 176 GLY A O 1
ATOM 1347 N N . PHE A 1 177 ? 6.052 -10.421 -38.193 1.00 42.16 177 PHE A N 1
ATOM 1348 C CA . PHE A 1 177 ? 4.816 -9.650 -38.221 1.00 42.16 177 PHE A CA 1
ATOM 1349 C C . PHE A 1 177 ? 5.137 -8.156 -38.104 1.00 42.16 177 PHE A C 1
ATOM 1351 O O . PHE A 1 177 ? 5.670 -7.681 -37.104 1.00 42.16 177 PHE A O 1
ATOM 1358 N N . VAL A 1 178 ? 4.850 -7.446 -39.192 1.00 51.09 178 VAL A N 1
ATOM 1359 C CA . VAL A 1 178 ? 4.841 -5.990 -39.327 1.00 51.09 178 VAL A CA 1
ATOM 1360 C C . VAL A 1 178 ? 3.392 -5.558 -39.157 1.00 51.09 178 VAL A C 1
ATOM 1362 O O . VAL A 1 178 ? 2.597 -5.912 -40.015 1.00 51.09 178 VAL A O 1
ATOM 1365 N N . VAL A 1 179 ? 3.050 -4.790 -38.120 1.00 47.72 179 VAL A N 1
ATOM 1366 C CA . VAL A 1 179 ? 1.856 -3.914 -38.087 1.00 47.72 179 VAL A CA 1
ATOM 1367 C C . VAL A 1 179 ? 2.175 -2.782 -37.100 1.00 47.72 179 VAL A C 1
ATOM 1369 O O . VAL A 1 179 ? 2.307 -3.015 -35.905 1.00 47.72 179 VAL A O 1
ATOM 1372 N N . ALA A 1 180 ? 2.668 -1.649 -37.588 1.00 48.03 180 ALA A N 1
ATOM 1373 C CA . ALA A 1 180 ? 1.932 -0.473 -38.061 1.00 48.03 180 ALA A CA 1
ATOM 1374 C C . ALA A 1 180 ? 1.810 0.597 -36.965 1.00 48.03 180 ALA A C 1
ATOM 1376 O O . ALA A 1 180 ? 1.151 0.446 -35.940 1.00 48.03 180 ALA A O 1
ATOM 1377 N N . VAL A 1 181 ? 2.510 1.689 -37.247 1.00 49.09 181 VAL A N 1
ATOM 1378 C CA . VAL A 1 181 ? 2.485 2.977 -36.569 1.00 49.09 181 VAL A CA 1
ATOM 1379 C C . VAL A 1 181 ? 1.078 3.561 -36.686 1.00 49.09 181 VAL A C 1
ATOM 1381 O O . VAL A 1 181 ? 0.579 3.755 -37.790 1.00 49.09 181 VAL A O 1
ATOM 1384 N N . GLY A 1 182 ? 0.457 3.858 -35.549 1.00 43.31 182 GLY A N 1
ATOM 1385 C CA . GLY A 1 182 ? -0.818 4.565 -35.461 1.00 43.31 182 GLY A CA 1
ATOM 1386 C C . GLY A 1 182 ? -0.714 5.697 -34.451 1.00 43.31 182 GLY A C 1
ATOM 1387 O O . GLY A 1 182 ? -1.205 5.588 -33.333 1.00 43.31 182 GLY A O 1
ATOM 1388 N N . VAL A 1 183 ? -0.018 6.767 -34.835 1.00 47.12 183 VAL A N 1
ATOM 1389 C CA . VAL A 1 183 ? -0.058 8.058 -34.143 1.00 47.12 183 VAL A CA 1
ATOM 1390 C C . VAL A 1 183 ? -1.369 8.731 -34.535 1.00 47.12 183 VAL A C 1
ATOM 1392 O O . VAL A 1 183 ? -1.530 9.132 -35.683 1.00 47.12 183 VAL A O 1
ATOM 1395 N N . VAL A 1 184 ? -2.295 8.875 -33.590 1.00 50.16 184 VAL A N 1
ATOM 1396 C CA . VAL A 1 184 ? -3.411 9.819 -33.714 1.00 50.16 184 VAL A CA 1
ATOM 1397 C C . VAL A 1 184 ? -3.334 10.772 -32.530 1.00 50.16 184 VAL A C 1
ATOM 1399 O O . VAL A 1 184 ? -3.837 10.511 -31.440 1.00 50.16 184 VAL A O 1
ATOM 1402 N N . CYS A 1 185 ? -2.629 11.879 -32.760 1.00 39.38 185 CYS A N 1
ATOM 1403 C CA . CYS A 1 185 ? -2.739 13.090 -31.965 1.00 39.38 185 CYS A CA 1
ATOM 1404 C C . CYS A 1 185 ? -4.117 13.699 -32.223 1.00 39.38 185 CYS A C 1
ATOM 1406 O O . CYS A 1 185 ? -4.375 14.173 -33.327 1.00 39.38 185 CYS A O 1
ATOM 1408 N N . THR A 1 186 ? -4.968 13.753 -31.201 1.00 55.91 186 THR A N 1
ATOM 1409 C CA . THR A 1 186 ? -6.136 14.639 -31.220 1.00 55.91 186 THR A CA 1
ATOM 1410 C C . THR A 1 186 ? -5.927 15.687 -30.138 1.00 55.91 186 THR A C 1
ATOM 1412 O O . THR A 1 186 ? -6.052 15.409 -28.948 1.00 55.91 186 THR A O 1
ATOM 1415 N N . LEU A 1 187 ? -5.523 16.882 -30.572 1.00 45.50 187 LEU A N 1
ATOM 1416 C CA . LEU A 1 187 ? -5.523 18.105 -29.779 1.00 45.50 187 LEU A CA 1
ATOM 1417 C C . LEU A 1 187 ? -6.976 18.459 -29.440 1.00 45.50 187 LEU A C 1
ATOM 1419 O O . LEU A 1 187 ? -7.734 18.860 -30.319 1.00 45.50 187 LEU A O 1
ATOM 1423 N N . ALA A 1 188 ? -7.359 18.335 -28.171 1.00 50.69 188 ALA A N 1
ATOM 1424 C CA . ALA A 1 188 ? -8.558 18.981 -27.657 1.00 50.69 188 ALA A CA 1
ATOM 1425 C C . ALA A 1 188 ? -8.188 20.414 -27.255 1.00 50.69 188 ALA A C 1
ATOM 1427 O O . ALA A 1 188 ? -7.535 20.645 -26.237 1.00 50.69 188 ALA A O 1
ATOM 1428 N N . ALA A 1 189 ? -8.564 21.371 -28.101 1.00 52.56 189 ALA A N 1
ATOM 1429 C CA . ALA A 1 189 ? -8.508 22.789 -27.790 1.00 52.56 189 ALA A CA 1
ATOM 1430 C C . ALA A 1 189 ? -9.546 23.110 -26.702 1.00 52.56 189 ALA A C 1
ATOM 1432 O O . ALA A 1 189 ? -10.748 22.949 -26.907 1.00 52.56 189 ALA A O 1
ATOM 1433 N N . VAL A 1 190 ? -9.069 23.559 -25.541 1.00 51.81 190 VAL A N 1
ATOM 1434 C CA . VAL A 1 190 ? -9.895 24.148 -24.483 1.00 51.81 190 VAL A CA 1
ATOM 1435 C C . VAL A 1 190 ? -10.257 25.565 -24.918 1.00 51.81 190 VAL A C 1
ATOM 1437 O O . VAL A 1 190 ? -9.406 26.453 -24.958 1.00 51.81 190 VAL A O 1
ATOM 1440 N N . LEU A 1 191 ? -11.524 25.760 -25.272 1.00 53.22 191 LEU A N 1
ATOM 1441 C CA . LEU A 1 191 ? -12.109 27.067 -25.535 1.00 53.22 191 LEU A CA 1
ATOM 1442 C C . LEU A 1 191 ? -12.484 27.690 -24.185 1.00 53.22 191 LEU A C 1
ATOM 1444 O O . LEU A 1 191 ? -13.423 27.267 -23.515 1.00 53.22 191 LEU A O 1
ATOM 1448 N N . VAL A 1 192 ? -11.682 28.670 -23.778 1.00 54.38 192 VAL A N 1
ATOM 1449 C CA . VAL A 1 192 ? -11.959 29.597 -22.682 1.00 54.38 192 VAL A CA 1
ATOM 1450 C C . VAL A 1 192 ? -13.153 30.462 -23.087 1.00 54.38 192 VAL A C 1
ATOM 1452 O O . VAL A 1 192 ? -13.068 31.182 -24.079 1.00 54.38 192 VAL A O 1
ATOM 1455 N N . MET A 1 193 ? -14.242 30.440 -22.316 1.00 52.19 193 MET A N 1
ATOM 1456 C CA . MET A 1 193 ? -15.219 31.528 -22.328 1.00 52.19 193 MET A CA 1
ATOM 1457 C C . MET A 1 193 ? -15.679 31.885 -20.913 1.00 52.19 193 MET A C 1
ATOM 1459 O O . MET A 1 193 ? -16.435 31.163 -20.277 1.00 52.19 193 MET A O 1
ATOM 1463 N N . ASN A 1 194 ? -15.157 33.040 -20.498 1.00 53.66 194 ASN A N 1
ATOM 1464 C CA . ASN A 1 194 ? -15.789 34.151 -19.795 1.00 53.66 194 ASN A CA 1
ATOM 1465 C C . ASN A 1 194 ? -16.520 33.918 -18.469 1.00 53.66 194 ASN A C 1
ATOM 1467 O O . ASN A 1 194 ? -17.626 33.393 -18.393 1.00 53.66 194 ASN A O 1
ATOM 1471 N N . TRP A 1 195 ? -15.875 34.492 -17.453 1.00 50.88 195 TRP A N 1
ATOM 1472 C CA . TRP A 1 195 ? -16.449 35.037 -16.233 1.00 50.88 195 TRP A CA 1
ATOM 1473 C C . TRP A 1 195 ? -17.615 36.000 -16.502 1.00 50.88 195 TRP A C 1
ATOM 1475 O O . TRP A 1 195 ? -17.567 36.809 -17.433 1.00 50.88 195 TRP A O 1
ATOM 1485 N N . LEU A 1 196 ? -18.597 35.921 -15.607 1.00 60.97 196 LEU A N 1
ATOM 1486 C CA . LEU A 1 196 ? -19.530 36.977 -15.217 1.00 60.97 196 LEU A CA 1
ATOM 1487 C C . LEU A 1 196 ? -19.096 37.491 -13.842 1.00 60.97 196 LEU A C 1
ATOM 1489 O O . LEU A 1 196 ? -18.638 36.643 -13.040 1.00 60.97 196 LEU A O 1
#